Protein AF-A0A231P4L6-F1 (afdb_monomer_lite)

Structure (mmCIF, N/CA/C/O backbone):
data_AF-A0A231P4L6-F1
#
_entry.id   AF-A0A231P4L6-F1
#
loop_
_atom_site.group_PDB
_atom_site.id
_atom_site.type_symbol
_atom_site.label_atom_id
_atom_site.label_alt_id
_atom_site.label_comp_id
_atom_site.label_asym_id
_atom_site.label_entity_id
_atom_site.label_seq_id
_atom_site.pdbx_PDB_ins_code
_atom_site.Cartn_x
_atom_site.Cartn_y
_atom_site.Cartn_z
_atom_site.occupancy
_atom_site.B_iso_or_equiv
_atom_site.auth_seq_id
_atom_site.auth_comp_id
_atom_site.auth_asym_id
_atom_site.auth_atom_id
_atom_site.pdbx_PDB_model_num
ATOM 1 N N . MET A 1 1 ? 38.199 29.939 -27.533 1.00 44.72 1 MET A N 1
ATOM 2 C CA . MET A 1 1 ? 37.514 28.717 -28.013 1.00 44.72 1 MET A CA 1
ATOM 3 C C . MET A 1 1 ? 37.053 28.986 -29.433 1.00 44.72 1 MET A C 1
ATOM 5 O O . MET A 1 1 ? 36.423 30.015 -29.637 1.00 44.72 1 MET A O 1
ATOM 9 N N . ALA A 1 2 ? 37.424 28.152 -30.407 1.00 48.41 2 ALA A N 1
ATOM 10 C CA . ALA A 1 2 ? 37.003 28.354 -31.792 1.00 48.41 2 ALA A CA 1
ATOM 11 C C . ALA A 1 2 ? 35.470 28.302 -31.875 1.00 48.41 2 ALA A C 1
ATOM 13 O O . ALA A 1 2 ? 34.848 27.344 -31.418 1.00 48.41 2 ALA A O 1
ATOM 14 N N . GLN A 1 3 ? 34.859 29.358 -32.404 1.00 50.81 3 GLN A N 1
ATOM 15 C CA . GLN A 1 3 ? 33.420 29.419 -32.622 1.00 50.81 3 GLN A CA 1
ATOM 16 C C . GLN A 1 3 ? 33.110 28.514 -33.820 1.00 50.81 3 GLN A C 1
ATOM 18 O O . GLN A 1 3 ? 33.357 28.882 -34.965 1.00 50.81 3 GLN A O 1
ATOM 23 N N . HIS A 1 4 ? 32.648 27.290 -33.560 1.00 72.94 4 HIS A N 1
ATOM 24 C CA . HIS A 1 4 ? 32.240 26.375 -34.623 1.00 72.94 4 HIS A CA 1
ATOM 25 C C . HIS A 1 4 ? 31.030 26.972 -35.354 1.00 72.94 4 HIS A C 1
ATOM 27 O O . HIS A 1 4 ? 29.932 27.048 -34.801 1.00 72.94 4 HIS A O 1
ATOM 33 N N . THR A 1 5 ? 31.242 27.437 -36.584 1.00 81.31 5 THR A N 1
ATOM 34 C CA . THR A 1 5 ? 30.180 27.962 -37.449 1.00 81.31 5 THR A CA 1
ATOM 35 C C . THR A 1 5 ? 29.258 26.830 -37.914 1.00 81.31 5 THR A C 1
ATOM 37 O O . THR A 1 5 ? 29.618 25.649 -37.880 1.00 81.31 5 THR A O 1
ATOM 40 N N . LYS A 1 6 ? 28.037 27.167 -38.349 1.00 79.94 6 LYS A N 1
ATOM 41 C CA . LYS A 1 6 ? 27.069 26.169 -38.847 1.00 79.94 6 LYS A CA 1
ATOM 42 C C . LYS A 1 6 ? 27.618 25.422 -40.063 1.00 79.94 6 LYS A C 1
ATOM 44 O O . LYS A 1 6 ? 27.369 24.229 -40.222 1.00 79.94 6 LYS A O 1
ATOM 49 N N . GLU A 1 7 ? 28.373 26.130 -40.889 1.00 82.44 7 GLU A N 1
ATOM 50 C CA . GLU A 1 7 ? 29.047 25.643 -42.085 1.00 82.44 7 GLU A CA 1
ATOM 51 C C . GLU A 1 7 ? 30.110 24.604 -41.715 1.00 82.44 7 GLU A C 1
ATOM 53 O O . GLU A 1 7 ? 30.074 23.492 -42.236 1.00 82.44 7 GLU A O 1
ATOM 58 N N . TYR A 1 8 ? 30.950 24.900 -40.718 1.00 84.06 8 TYR A N 1
ATOM 59 C CA . TYR A 1 8 ? 31.953 23.965 -40.206 1.00 84.06 8 TYR A CA 1
ATOM 60 C C . TYR A 1 8 ? 31.324 22.668 -39.667 1.00 84.06 8 TYR A C 1
ATOM 62 O O . TYR A 1 8 ? 31.774 21.566 -39.976 1.00 84.06 8 TYR A O 1
ATOM 70 N N . ILE A 1 9 ? 30.235 22.775 -38.897 1.00 82.00 9 ILE A N 1
ATOM 71 C CA . ILE A 1 9 ? 29.527 21.603 -38.355 1.00 82.00 9 ILE A CA 1
ATOM 72 C C . ILE A 1 9 ? 28.916 20.759 -39.483 1.00 82.00 9 ILE A C 1
ATOM 74 O O . ILE A 1 9 ? 28.955 19.528 -39.434 1.00 82.00 9 ILE A O 1
ATOM 78 N N . ARG A 1 10 ? 28.354 21.408 -40.510 1.00 84.94 10 ARG A N 1
ATOM 79 C CA . ARG A 1 10 ? 27.797 20.723 -41.682 1.00 84.94 10 ARG A CA 1
ATOM 80 C C . ARG A 1 10 ? 28.881 19.945 -42.427 1.00 84.94 10 ARG A C 1
ATOM 82 O O . ARG A 1 10 ? 28.652 18.788 -42.770 1.00 84.94 10 ARG A O 1
ATOM 89 N N . GLU A 1 11 ? 30.040 20.554 -42.652 1.00 87.00 11 GLU A N 1
ATOM 90 C CA . GLU A 1 11 ? 31.174 19.908 -43.319 1.00 87.00 11 GLU A CA 1
ATOM 91 C C . GLU A 1 11 ? 31.705 18.708 -42.532 1.00 87.00 11 GLU A C 1
ATOM 93 O O . GLU A 1 11 ? 31.948 17.653 -43.118 1.00 87.00 11 GLU A O 1
ATOM 98 N N . GLU A 1 12 ? 31.802 18.816 -41.206 1.00 85.75 12 GLU A N 1
ATOM 99 C CA . GLU A 1 12 ? 32.206 17.696 -40.351 1.00 85.75 12 GLU A CA 1
ATOM 100 C C . GLU A 1 12 ? 31.201 16.536 -40.401 1.00 85.75 12 GLU A C 1
ATOM 102 O O . GLU A 1 12 ? 31.594 15.380 -40.550 1.00 85.75 12 GLU A O 1
ATOM 107 N N . ILE A 1 13 ? 29.892 16.811 -40.381 1.00 86.25 13 ILE A N 1
ATOM 108 C CA . ILE A 1 13 ? 28.869 15.763 -40.538 1.00 86.25 13 ILE A CA 1
ATOM 109 C C . ILE A 1 13 ? 28.986 15.080 -41.910 1.00 86.25 13 ILE A C 1
ATOM 111 O O . ILE A 1 13 ? 28.941 13.850 -41.991 1.00 86.25 13 ILE A O 1
ATOM 115 N N . ILE A 1 14 ? 29.177 15.852 -42.987 1.00 89.25 14 ILE A N 1
ATOM 116 C CA . ILE A 1 14 ? 29.381 15.312 -44.341 1.00 89.25 14 ILE A CA 1
ATOM 117 C C . ILE A 1 14 ? 30.638 14.434 -44.383 1.00 89.25 14 ILE A C 1
ATOM 119 O O . ILE A 1 14 ? 30.605 13.333 -44.939 1.00 89.25 14 ILE A O 1
ATOM 123 N N . ARG A 1 15 ? 31.732 14.880 -43.756 1.00 88.69 15 ARG A N 1
ATOM 124 C CA . ARG A 1 15 ? 32.983 14.122 -43.650 1.00 88.69 15 ARG A CA 1
ATOM 125 C C . ARG A 1 15 ? 32.765 12.790 -42.935 1.00 88.69 15 ARG A C 1
ATOM 127 O O . ARG A 1 15 ? 33.201 11.764 -43.450 1.00 88.69 15 ARG A O 1
ATOM 134 N N . LEU A 1 16 ? 32.056 12.778 -41.805 1.00 87.81 16 LEU A N 1
ATOM 135 C CA . LEU A 1 16 ? 31.733 11.545 -41.078 1.00 87.81 16 LEU A CA 1
ATOM 136 C C . LEU A 1 16 ? 30.896 10.579 -41.936 1.00 87.81 16 LEU A C 1
ATOM 138 O O . LEU A 1 16 ? 31.167 9.379 -41.952 1.00 87.81 16 LEU A O 1
ATOM 142 N N . LEU A 1 17 ? 29.923 11.096 -42.693 1.00 88.25 17 LEU A N 1
ATOM 143 C CA . LEU A 1 17 ? 29.041 10.306 -43.562 1.00 88.25 17 LEU A CA 1
ATOM 144 C C . LEU A 1 17 ? 29.719 9.759 -44.826 1.00 88.25 17 LEU A C 1
ATOM 146 O O . LEU A 1 17 ? 29.282 8.732 -45.359 1.00 88.25 17 LEU A O 1
ATOM 150 N N . LYS A 1 18 ? 30.785 10.411 -45.308 1.00 90.12 18 LYS A N 1
ATOM 151 C CA . LYS A 1 18 ? 31.576 9.939 -46.455 1.00 90.12 18 LYS A CA 1
ATOM 152 C C . LYS A 1 18 ? 32.167 8.551 -46.193 1.00 90.12 18 LYS A C 1
ATOM 154 O O . LYS A 1 18 ? 32.191 7.725 -47.100 1.00 90.12 18 LYS A O 1
ATOM 159 N N . TYR A 1 19 ? 32.567 8.286 -44.949 1.00 86.94 19 TYR A N 1
ATOM 160 C CA . TYR A 1 19 ? 33.154 7.015 -44.510 1.00 86.94 19 TYR A CA 1
ATOM 161 C C . TYR A 1 19 ? 32.125 6.005 -43.968 1.00 86.94 19 TYR A C 1
ATOM 163 O O . TYR A 1 19 ? 32.505 4.949 -43.464 1.00 86.94 19 TYR A O 1
ATOM 171 N N . ALA A 1 20 ? 30.826 6.317 -44.033 1.00 88.00 20 ALA A N 1
ATOM 172 C CA . ALA A 1 20 ? 29.763 5.408 -43.617 1.00 88.00 20 ALA A CA 1
ATOM 173 C C . ALA A 1 20 ? 29.348 4.465 -44.766 1.00 88.00 20 ALA A C 1
ATOM 175 O O . ALA A 1 20 ? 29.234 4.929 -45.909 1.00 88.00 20 ALA A O 1
ATOM 176 N N . PRO A 1 21 ? 29.052 3.180 -44.477 1.00 91.12 21 PRO A N 1
ATOM 177 C CA . PRO A 1 21 ? 28.392 2.284 -45.426 1.00 91.12 21 PRO A CA 1
ATOM 178 C C . PRO A 1 21 ? 27.068 2.877 -45.949 1.00 91.12 21 PRO A C 1
ATOM 180 O O . PRO A 1 21 ? 26.420 3.625 -45.209 1.00 91.12 21 PRO A O 1
ATOM 183 N N . PRO A 1 22 ? 26.625 2.538 -47.177 1.00 89.19 22 PRO A N 1
ATOM 184 C CA . PRO A 1 22 ? 25.407 3.099 -47.773 1.00 89.19 22 PRO A CA 1
ATOM 185 C C . PRO A 1 22 ? 24.164 2.973 -46.881 1.00 89.19 22 PRO A C 1
ATOM 187 O O . PRO A 1 22 ? 23.473 3.962 -46.654 1.00 89.19 22 PRO A O 1
ATOM 190 N N . GLU A 1 23 ? 23.937 1.798 -46.293 1.00 83.50 23 GLU A N 1
ATOM 191 C CA . GLU A 1 23 ? 22.811 1.531 -45.382 1.00 83.50 23 GLU A CA 1
ATOM 192 C C . GLU A 1 23 ? 22.859 2.409 -44.123 1.00 83.50 23 GLU A C 1
ATOM 194 O O . GLU A 1 23 ? 21.855 2.978 -43.695 1.00 83.50 23 GLU A O 1
ATOM 199 N N . MET A 1 24 ? 24.055 2.605 -43.563 1.00 85.06 24 MET A N 1
ATOM 200 C CA . MET A 1 24 ? 24.256 3.422 -42.364 1.00 85.06 24 MET A CA 1
ATOM 201 C C . MET A 1 24 ? 24.115 4.914 -42.664 1.00 85.06 24 MET A C 1
ATOM 203 O O . MET A 1 24 ? 23.635 5.672 -41.823 1.00 85.06 24 MET A O 1
ATOM 207 N N . ARG A 1 25 ? 24.476 5.349 -43.877 1.00 89.06 25 ARG A N 1
ATOM 208 C CA . ARG A 1 25 ? 24.224 6.717 -44.345 1.00 89.06 25 ARG A CA 1
ATOM 209 C C . ARG A 1 25 ? 22.723 6.995 -44.418 1.00 89.06 25 ARG A C 1
ATOM 211 O O . ARG A 1 25 ? 22.292 8.049 -43.958 1.00 89.06 25 ARG A O 1
ATOM 218 N N . VAL A 1 26 ? 21.938 6.047 -44.933 1.00 86.69 26 VAL A N 1
ATOM 219 C CA . VAL A 1 26 ? 20.468 6.140 -44.960 1.00 86.69 26 VAL A CA 1
ATOM 220 C C . VAL A 1 26 ? 19.904 6.207 -43.539 1.00 86.69 26 VAL A C 1
ATOM 222 O O . VAL A 1 26 ? 19.117 7.106 -43.250 1.00 86.69 26 VAL A O 1
ATOM 225 N N . ALA A 1 27 ? 20.360 5.339 -42.630 1.00 81.62 27 ALA A N 1
ATOM 226 C CA . ALA A 1 27 ? 19.912 5.334 -41.235 1.00 81.62 27 ALA A CA 1
ATOM 227 C C . ALA A 1 27 ? 20.206 6.660 -40.505 1.00 81.62 27 ALA A C 1
ATOM 229 O O . ALA A 1 27 ? 19.331 7.215 -39.842 1.00 81.62 27 ALA A O 1
ATOM 230 N N . VAL A 1 28 ? 21.413 7.215 -40.668 1.00 87.12 28 VAL A N 1
ATOM 231 C CA . VAL A 1 28 ? 21.782 8.515 -40.080 1.00 87.12 28 VAL A CA 1
ATOM 232 C C . VAL A 1 28 ? 20.909 9.644 -40.634 1.00 87.12 28 VAL A C 1
ATOM 234 O O . VAL A 1 28 ? 20.406 10.461 -39.864 1.00 87.12 28 VAL A O 1
ATOM 237 N N . LEU A 1 29 ? 20.699 9.691 -41.954 1.00 88.19 29 LEU A N 1
ATOM 238 C CA . LEU A 1 29 ? 19.870 10.720 -42.587 1.00 88.19 29 LEU A CA 1
ATOM 239 C C . LEU A 1 29 ? 18.401 10.625 -42.154 1.00 88.19 29 LEU A C 1
ATOM 241 O O . LEU A 1 29 ? 17.774 11.658 -41.917 1.00 88.19 29 LEU A O 1
ATOM 245 N N . ALA A 1 30 ? 17.872 9.410 -41.990 1.00 85.88 30 ALA A N 1
ATOM 246 C CA . ALA A 1 30 ? 16.502 9.172 -41.541 1.00 85.88 30 ALA A CA 1
ATOM 247 C C . ALA A 1 30 ? 16.242 9.658 -40.102 1.00 85.88 30 ALA A C 1
ATOM 249 O O . ALA A 1 30 ? 15.118 10.044 -39.780 1.00 85.88 30 ALA A O 1
ATOM 250 N N . LEU A 1 31 ? 17.268 9.698 -39.243 1.00 86.44 31 LEU A N 1
ATOM 251 C CA . LEU A 1 31 ? 17.141 10.171 -37.859 1.00 86.44 31 LEU A CA 1
ATOM 252 C C . LEU A 1 31 ? 17.163 11.702 -37.733 1.00 86.44 31 LEU A C 1
ATOM 254 O O . LEU A 1 31 ? 16.580 12.240 -36.791 1.00 86.44 31 LEU A O 1
ATOM 258 N N . LEU A 1 32 ? 17.762 12.426 -38.688 1.00 87.44 32 LEU A N 1
ATOM 259 C CA . LEU A 1 32 ? 17.905 13.890 -38.624 1.00 87.44 32 LEU A CA 1
ATOM 260 C C . LEU A 1 32 ? 16.572 14.648 -38.434 1.00 87.44 32 LEU A C 1
ATOM 262 O O . LEU A 1 32 ? 16.542 15.559 -37.600 1.00 87.44 32 LEU A O 1
ATOM 266 N N . PRO A 1 33 ? 15.460 14.318 -39.128 1.00 85.19 33 PRO A N 1
ATOM 267 C CA . PRO A 1 33 ? 14.176 14.984 -38.906 1.00 85.19 33 PRO A CA 1
ATOM 268 C C . PRO A 1 33 ? 13.602 14.739 -37.506 1.00 85.19 33 PRO A C 1
ATOM 270 O O . PRO A 1 33 ? 13.037 15.657 -36.910 1.00 85.19 33 PRO A O 1
ATOM 273 N N . ALA A 1 34 ? 13.741 13.523 -36.966 1.00 75.62 34 ALA A N 1
ATOM 274 C CA . ALA A 1 34 ? 13.296 13.194 -35.613 1.00 75.62 34 ALA A CA 1
ATOM 275 C C . ALA A 1 34 ? 14.125 13.959 -34.574 1.00 75.62 34 ALA A C 1
ATOM 277 O O . ALA A 1 34 ? 13.566 14.710 -33.781 1.00 75.62 34 ALA A O 1
ATOM 278 N N . THR A 1 35 ? 15.456 13.901 -34.676 1.00 82.56 35 THR A N 1
ATOM 279 C CA . THR A 1 35 ? 16.372 14.653 -33.810 1.00 82.56 35 THR A CA 1
ATOM 280 C C . THR A 1 35 ? 16.109 16.164 -33.854 1.00 82.56 35 THR A C 1
ATOM 282 O O . THR A 1 35 ? 16.030 16.808 -32.808 1.00 82.56 35 THR A O 1
ATOM 285 N N . LYS A 1 36 ? 15.921 16.748 -35.047 1.00 82.88 36 LYS A N 1
ATOM 286 C CA . LYS A 1 36 ? 15.608 18.179 -35.209 1.00 82.88 36 LYS A CA 1
ATOM 287 C C . LYS A 1 36 ? 14.304 18.554 -34.506 1.00 82.88 36 LYS A C 1
ATOM 289 O O . LYS A 1 36 ? 14.254 19.588 -33.843 1.00 82.88 36 LYS A O 1
ATOM 294 N N . ARG A 1 37 ? 13.257 17.732 -34.637 1.00 73.12 37 ARG A N 1
ATOM 295 C CA . ARG A 1 37 ? 11.981 17.964 -33.948 1.00 73.12 37 ARG A CA 1
ATOM 296 C C . ARG A 1 37 ? 12.152 17.907 -32.429 1.00 73.12 37 ARG A C 1
ATOM 298 O O . ARG A 1 37 ? 11.686 18.832 -31.770 1.00 73.12 37 ARG A O 1
ATOM 305 N N . THR A 1 38 ? 12.878 16.923 -31.889 1.00 70.06 38 THR A N 1
ATOM 306 C CA . THR A 1 38 ? 13.172 16.836 -30.445 1.00 70.06 38 THR A CA 1
ATOM 307 C C . THR A 1 38 ? 13.881 18.093 -29.931 1.00 70.06 38 THR A C 1
ATOM 309 O O . THR A 1 38 ? 13.492 18.665 -28.914 1.00 70.06 38 THR A O 1
ATOM 312 N N . LEU A 1 39 ? 14.911 18.559 -30.644 1.00 76.75 39 LEU A N 1
ATOM 313 C CA . LEU A 1 39 ? 15.676 19.748 -30.254 1.00 76.75 39 LEU A CA 1
ATOM 314 C C . LEU A 1 39 ? 14.826 21.026 -30.335 1.00 76.75 39 LEU A C 1
ATOM 316 O O . LEU A 1 39 ? 14.877 21.859 -29.431 1.00 76.75 39 LEU A O 1
ATOM 320 N N . ASN A 1 40 ? 13.993 21.162 -31.372 1.00 77.50 40 ASN A N 1
ATOM 321 C CA . ASN A 1 40 ? 13.073 22.293 -31.525 1.00 77.50 40 ASN A CA 1
ATOM 322 C C . ASN A 1 40 ? 11.989 22.335 -30.436 1.00 77.50 40 ASN A C 1
ATOM 324 O O . ASN A 1 40 ? 11.528 23.414 -30.081 1.00 77.50 40 ASN A O 1
ATOM 328 N N . GLN A 1 41 ? 11.612 21.181 -29.878 1.00 63.28 41 GLN A N 1
ATOM 329 C CA . GLN A 1 41 ? 10.711 21.072 -28.723 1.00 63.28 41 GLN A CA 1
ATOM 330 C C . GLN A 1 41 ? 11.389 21.459 -27.393 1.00 63.28 41 GLN A C 1
ATOM 332 O O . GLN A 1 41 ? 10.776 21.363 -26.331 1.00 63.28 41 GLN A O 1
ATOM 337 N N . GLY A 1 42 ? 12.646 21.916 -27.431 1.00 63.47 42 GLY A N 1
ATOM 338 C CA . GLY A 1 42 ? 13.366 22.446 -26.276 1.00 63.47 42 GLY A CA 1
ATOM 339 C C . GLY A 1 42 ? 14.188 21.412 -25.509 1.00 63.47 42 GLY A C 1
ATOM 340 O O . GLY A 1 42 ? 14.742 21.742 -24.458 1.00 63.47 42 GLY A O 1
ATOM 341 N N . TYR A 1 43 ? 14.308 20.176 -26.009 1.00 60.75 43 TYR A N 1
ATOM 342 C CA . TYR A 1 43 ? 15.214 19.191 -25.422 1.00 60.75 43 TYR A CA 1
ATOM 343 C C . TYR A 1 43 ? 16.672 19.640 -25.578 1.00 60.75 43 TYR A C 1
ATOM 345 O O . TYR A 1 43 ? 17.123 19.983 -26.672 1.00 60.75 43 TYR A O 1
ATOM 353 N N . ARG A 1 44 ? 17.422 19.613 -24.474 1.00 67.31 44 ARG A N 1
ATOM 354 C CA . ARG A 1 44 ? 18.860 19.893 -24.446 1.00 67.31 44 ARG A CA 1
ATOM 355 C C . ARG A 1 44 ? 19.584 18.636 -23.957 1.00 67.31 44 ARG A C 1
ATOM 357 O O . ARG A 1 44 ? 19.526 18.371 -22.758 1.00 67.31 44 ARG A O 1
ATOM 364 N N . PRO A 1 45 ? 20.219 17.847 -24.844 1.00 65.12 45 PRO A N 1
ATOM 365 C CA . PRO A 1 45 ? 20.933 16.645 -24.429 1.00 65.12 45 PRO A CA 1
ATOM 366 C C . PRO A 1 45 ? 22.100 17.005 -23.509 1.00 65.12 45 PRO A C 1
ATOM 368 O O . PRO A 1 45 ? 22.888 17.904 -23.815 1.00 65.12 45 PRO A O 1
ATOM 371 N N . THR A 1 46 ? 22.244 16.272 -22.406 1.00 57.16 46 THR A N 1
ATOM 372 C CA . THR A 1 46 ? 23.414 16.370 -21.527 1.00 57.16 46 THR A CA 1
ATOM 373 C C . THR A 1 46 ? 24.591 15.671 -22.201 1.00 57.16 46 THR A C 1
ATOM 375 O O . THR A 1 46 ? 24.858 14.490 -21.993 1.00 57.16 46 THR A O 1
ATOM 378 N N . MET A 1 47 ? 25.283 16.397 -23.071 1.00 59.34 47 MET A N 1
ATOM 379 C CA . MET A 1 47 ? 26.449 15.885 -23.779 1.00 59.34 47 MET A CA 1
ATOM 380 C C . MET A 1 47 ? 27.641 15.873 -22.817 1.00 59.34 47 MET A C 1
ATOM 382 O O . MET A 1 47 ? 28.168 16.929 -22.467 1.00 59.34 47 MET A O 1
ATOM 386 N N . ARG A 1 48 ? 28.110 14.688 -22.399 1.00 53.34 48 ARG A N 1
ATOM 387 C CA . ARG A 1 48 ? 29.501 14.572 -21.923 1.00 53.34 48 ARG A CA 1
ATOM 388 C C . ARG A 1 48 ? 30.382 14.976 -23.105 1.00 53.34 48 ARG A C 1
ATOM 390 O O . ARG A 1 48 ? 30.082 14.556 -24.217 1.00 53.34 48 ARG A O 1
ATOM 397 N N . GLY A 1 49 ? 31.411 15.799 -22.894 1.00 54.38 49 GLY A N 1
ATOM 398 C CA . GLY A 1 49 ? 32.256 16.402 -23.944 1.00 54.38 49 GLY A CA 1
ATOM 399 C C . GLY A 1 49 ? 33.111 15.420 -24.761 1.00 54.38 49 GLY A C 1
ATOM 400 O O . GLY A 1 49 ? 34.283 15.679 -25.011 1.00 54.38 49 GLY A O 1
ATOM 401 N N . VAL A 1 50 ? 32.558 14.272 -25.145 1.00 57.06 50 VAL A N 1
ATOM 402 C CA . VAL A 1 50 ? 33.197 13.241 -25.948 1.00 57.06 50 VAL A CA 1
ATOM 403 C C . VAL A 1 50 ? 33.144 13.685 -27.414 1.00 57.06 50 VAL A C 1
ATOM 405 O O . VAL A 1 50 ? 32.054 13.898 -27.948 1.00 57.06 50 VAL A O 1
ATOM 408 N N . PRO A 1 51 ? 34.295 13.845 -28.086 1.00 68.62 51 PRO A N 1
ATOM 409 C CA . PRO A 1 51 ? 34.328 14.290 -29.473 1.00 68.62 51 PRO A CA 1
ATOM 410 C C . PRO A 1 51 ? 33.689 13.252 -30.408 1.00 68.62 51 PRO A C 1
ATOM 412 O O . PRO A 1 51 ? 33.930 12.050 -30.282 1.00 68.62 51 PRO A O 1
ATOM 415 N N . LEU A 1 52 ? 32.904 13.719 -31.383 1.00 77.00 52 LEU A N 1
ATOM 416 C CA . LEU A 1 52 ? 32.345 12.885 -32.449 1.00 77.00 52 LEU A CA 1
ATOM 417 C C . LEU A 1 52 ? 33.464 12.465 -33.411 1.00 77.00 52 LEU A C 1
ATOM 419 O O . LEU A 1 52 ? 33.911 13.259 -34.230 1.00 77.00 52 LEU A O 1
ATOM 423 N N . ARG A 1 53 ? 33.934 11.217 -33.302 1.00 82.44 53 ARG A N 1
ATOM 424 C CA . ARG A 1 53 ? 35.081 10.711 -34.087 1.00 82.44 53 ARG A CA 1
ATOM 425 C C . ARG A 1 53 ? 34.700 9.863 -35.301 1.00 82.44 53 ARG A C 1
ATOM 427 O O . ARG A 1 53 ? 35.553 9.575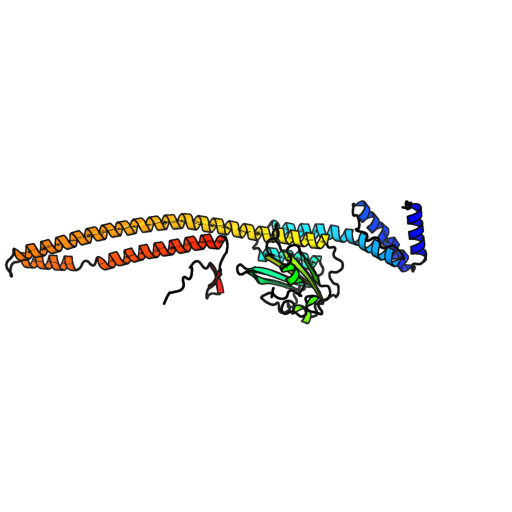 -36.131 1.00 82.44 53 ARG A O 1
ATOM 434 N N . SER A 1 54 ? 33.455 9.396 -35.388 1.00 85.75 54 SER A N 1
ATOM 435 C CA . SER A 1 54 ? 33.021 8.482 -36.452 1.00 85.75 54 SER A CA 1
ATOM 436 C C . SER A 1 54 ? 31.521 8.576 -36.731 1.00 85.75 54 SER A C 1
ATOM 438 O O . SER A 1 54 ? 30.755 9.084 -35.908 1.00 85.75 54 SER A O 1
ATOM 440 N N . TRP A 1 55 ? 31.088 8.017 -37.867 1.00 86.06 55 TRP A N 1
ATOM 441 C CA . TRP A 1 55 ? 29.667 7.892 -38.202 1.00 86.06 55 TRP A CA 1
ATOM 442 C C . TRP A 1 55 ? 28.876 7.091 -37.157 1.00 86.06 55 TRP A C 1
ATOM 444 O O . TRP A 1 55 ? 27.702 7.376 -36.950 1.00 86.06 55 TRP A O 1
ATOM 454 N N . ARG A 1 56 ? 29.507 6.140 -36.448 1.00 83.56 56 ARG A N 1
ATOM 455 C CA . ARG A 1 56 ? 28.867 5.372 -35.363 1.00 83.56 56 ARG A CA 1
ATOM 456 C C . ARG A 1 56 ? 28.522 6.263 -34.173 1.00 83.56 56 ARG A C 1
ATOM 458 O O . ARG A 1 56 ? 27.427 6.162 -33.632 1.00 83.56 56 ARG A O 1
ATOM 465 N N . CYS A 1 57 ? 29.431 7.170 -33.805 1.00 82.50 57 CYS A N 1
ATOM 466 C CA . CYS A 1 57 ? 29.190 8.155 -32.747 1.00 82.50 57 CYS A CA 1
ATOM 467 C C . CYS A 1 57 ? 28.026 9.081 -33.118 1.00 82.50 57 CYS A C 1
ATOM 469 O O . CYS A 1 57 ? 27.174 9.369 -32.282 1.00 82.50 57 CYS A O 1
ATOM 471 N N . LEU A 1 58 ? 27.978 9.511 -34.383 1.00 85.69 58 LEU A N 1
ATOM 472 C CA . LEU A 1 58 ? 26.893 10.338 -34.902 1.00 85.69 58 LEU A CA 1
ATOM 473 C C . LEU A 1 58 ? 25.554 9.587 -34.893 1.00 85.69 58 LEU A C 1
ATOM 475 O O . LEU A 1 58 ? 24.564 10.127 -34.413 1.00 85.69 58 LEU A O 1
ATOM 479 N N . LEU A 1 59 ? 25.526 8.338 -35.365 1.00 84.56 59 LEU A N 1
ATOM 480 C CA . LEU A 1 59 ? 24.325 7.502 -35.370 1.00 84.56 59 LEU A CA 1
ATOM 481 C C . LEU A 1 59 ? 23.780 7.289 -33.953 1.00 84.56 59 LEU A C 1
ATOM 483 O O . LEU A 1 59 ? 22.596 7.508 -33.713 1.00 84.56 59 LEU A O 1
ATOM 487 N N . HIS A 1 60 ? 24.648 6.921 -33.008 1.00 79.81 60 HIS A N 1
ATOM 488 C CA . HIS A 1 60 ? 24.269 6.704 -31.612 1.00 79.81 60 HIS A CA 1
ATOM 489 C C . HIS A 1 60 ? 23.717 7.981 -30.967 1.00 79.81 60 HIS A C 1
ATOM 491 O O . HIS A 1 60 ? 22.697 7.947 -30.279 1.00 79.81 60 HIS A O 1
ATOM 497 N N . LEU A 1 61 ? 24.361 9.124 -31.219 1.00 83.69 61 LEU A N 1
ATOM 498 C CA . LEU A 1 61 ? 23.893 10.414 -30.727 1.00 83.69 61 LEU A CA 1
ATOM 499 C C . LEU A 1 61 ? 22.509 10.761 -31.291 1.00 83.69 61 LEU A C 1
ATOM 501 O O . LEU A 1 61 ? 21.600 11.084 -30.531 1.00 83.69 61 LEU A O 1
ATOM 505 N N . LEU A 1 62 ? 22.331 10.685 -32.612 1.00 85.56 62 LEU A N 1
ATOM 506 C CA . LEU A 1 62 ? 21.056 11.015 -33.252 1.00 85.56 62 LEU A CA 1
ATOM 507 C C . LEU A 1 62 ? 19.940 10.068 -32.809 1.00 85.56 62 LEU A C 1
ATOM 509 O O . LEU A 1 62 ? 18.839 10.536 -32.533 1.00 85.56 62 LEU A O 1
ATOM 513 N N . SER A 1 63 ? 20.235 8.772 -32.680 1.00 78.25 63 SER A N 1
ATOM 514 C CA . SER A 1 63 ? 19.294 7.766 -32.182 1.00 78.25 63 SER A CA 1
ATOM 515 C C . SER A 1 63 ? 18.851 8.071 -30.751 1.00 78.25 63 SER A C 1
ATOM 517 O O . SER A 1 63 ? 17.657 8.068 -30.476 1.00 78.25 63 SER A O 1
ATOM 519 N N . SER A 1 64 ? 19.793 8.409 -29.866 1.00 73.25 64 SER A N 1
ATOM 520 C CA . SER A 1 64 ? 19.508 8.781 -28.474 1.00 73.25 64 SER A CA 1
ATOM 521 C C . SER A 1 64 ? 18.662 10.055 -28.363 1.00 73.25 64 SER A C 1
ATOM 523 O O . SER A 1 64 ? 17.784 10.144 -27.510 1.00 73.25 64 SER A O 1
ATOM 525 N N . VAL A 1 65 ? 18.874 11.043 -29.237 1.00 74.25 65 VAL A N 1
ATOM 526 C CA . VAL A 1 65 ? 18.049 12.264 -29.240 1.00 74.25 65 VAL A CA 1
ATOM 527 C C . VAL A 1 65 ? 16.692 12.034 -29.922 1.00 74.25 65 VAL A C 1
ATOM 529 O O . VAL A 1 65 ? 15.698 12.660 -29.557 1.00 74.25 65 VAL A O 1
ATOM 532 N N . ALA A 1 66 ? 16.615 11.148 -30.914 1.00 72.06 66 ALA A N 1
ATOM 533 C CA . ALA A 1 66 ? 15.368 10.819 -31.600 1.00 72.06 66 ALA A CA 1
ATOM 534 C C . ALA A 1 66 ? 14.418 9.992 -30.712 1.00 72.06 66 ALA A C 1
ATOM 536 O O . ALA A 1 66 ? 13.219 10.274 -30.699 1.00 72.06 66 ALA A O 1
ATOM 537 N N . SER A 1 67 ? 14.935 9.045 -29.919 1.00 64.69 67 SER A N 1
ATOM 538 C CA . SER A 1 67 ? 14.135 8.231 -28.985 1.00 64.69 67 SER A CA 1
ATOM 539 C C . SER A 1 67 ? 13.475 9.052 -27.868 1.00 64.69 67 SER A C 1
ATOM 541 O O . SER A 1 67 ? 12.469 8.650 -27.297 1.00 64.69 67 SER A O 1
ATOM 543 N N . MET A 1 68 ? 13.951 10.269 -27.596 1.00 60.12 68 MET A N 1
ATOM 544 C CA . MET A 1 68 ? 13.299 11.168 -26.635 1.00 60.12 68 MET A CA 1
ATOM 545 C C . MET A 1 68 ? 11.885 11.603 -27.049 1.00 60.12 68 MET A C 1
ATOM 547 O O . MET A 1 68 ? 11.088 11.964 -26.178 1.00 60.12 68 MET A O 1
ATOM 551 N N . GLN A 1 69 ? 11.540 11.578 -28.346 1.00 55.09 69 GLN A N 1
ATOM 552 C CA . GLN A 1 69 ? 10.162 11.858 -28.775 1.00 55.09 69 GLN A CA 1
ATOM 553 C C . GLN A 1 69 ? 9.215 10.737 -28.346 1.00 55.09 69 GLN A C 1
ATOM 555 O O . GLN A 1 69 ? 8.173 11.028 -27.758 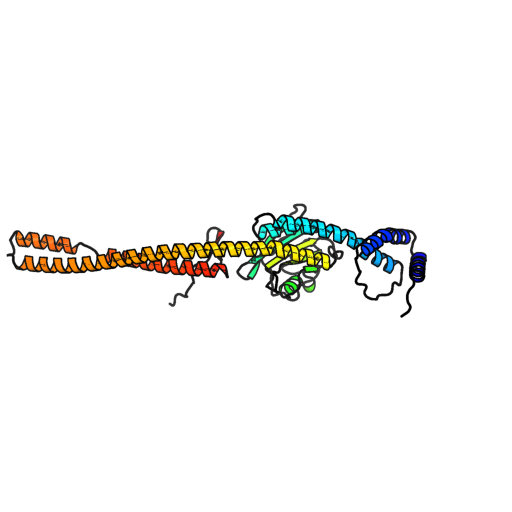1.00 55.09 69 GLN A O 1
ATOM 560 N N . SER A 1 70 ? 9.608 9.475 -28.566 1.00 58.06 70 SER A N 1
ATOM 561 C CA . SER A 1 70 ? 8.833 8.322 -28.100 1.00 58.06 70 SER A CA 1
ATOM 562 C C . SER A 1 70 ? 8.734 8.308 -26.581 1.00 58.06 70 SER A C 1
ATOM 564 O O . SER A 1 70 ? 7.651 8.081 -26.056 1.00 58.06 70 SER A O 1
ATOM 566 N N . ASP A 1 71 ? 9.808 8.659 -25.873 1.00 56.75 71 ASP A N 1
ATOM 567 C CA . ASP A 1 71 ? 9.812 8.665 -24.409 1.00 56.75 71 ASP A CA 1
ATOM 568 C C . ASP A 1 71 ? 8.937 9.782 -23.832 1.00 56.75 71 ASP A C 1
ATOM 570 O O . ASP A 1 71 ? 8.321 9.602 -22.786 1.00 56.75 71 ASP A O 1
ATOM 574 N N . THR A 1 72 ? 8.833 10.935 -24.503 1.00 56.47 72 THR A N 1
ATOM 575 C CA . THR A 1 72 ? 7.972 12.042 -24.053 1.00 56.47 72 THR A CA 1
ATOM 576 C C . THR A 1 72 ? 6.493 11.737 -24.280 1.00 56.47 72 THR A C 1
ATOM 578 O O . THR A 1 72 ? 5.676 11.987 -23.396 1.00 56.47 72 THR A O 1
ATOM 581 N N . GLU A 1 73 ? 6.136 11.174 -25.434 1.00 60.72 73 GLU A N 1
ATOM 582 C CA . GLU A 1 73 ? 4.766 10.741 -25.726 1.00 60.72 73 GLU A CA 1
ATOM 583 C C . GLU A 1 73 ? 4.346 9.580 -24.815 1.00 60.72 73 GLU A C 1
ATOM 585 O O . GLU A 1 73 ? 3.289 9.620 -24.182 1.00 60.72 73 GLU A O 1
ATOM 590 N N . MET A 1 74 ? 5.227 8.592 -24.657 1.00 67.62 74 MET A N 1
ATOM 591 C CA . MET A 1 74 ? 5.058 7.488 -23.721 1.00 67.62 74 MET A CA 1
ATOM 592 C C . MET A 1 74 ? 4.919 7.991 -22.286 1.00 67.62 74 MET A C 1
ATOM 594 O O . MET A 1 74 ? 4.037 7.533 -21.567 1.00 67.62 74 MET A O 1
ATOM 598 N N . LEU A 1 75 ? 5.739 8.957 -21.866 1.00 69.25 75 LEU A N 1
ATOM 599 C CA . LEU A 1 75 ? 5.624 9.585 -20.555 1.00 69.25 75 LEU A CA 1
ATOM 600 C C . LEU A 1 75 ? 4.268 10.239 -20.362 1.00 69.25 75 LEU A C 1
ATOM 602 O O . LEU A 1 75 ? 3.690 10.070 -19.294 1.00 69.25 75 LEU A O 1
ATOM 606 N N . LEU A 1 76 ? 3.773 10.994 -21.341 1.00 62.50 76 LEU A N 1
ATOM 607 C CA . LEU A 1 76 ? 2.469 11.647 -21.242 1.00 62.50 76 LEU A CA 1
ATOM 608 C C . LEU A 1 76 ? 1.346 10.614 -21.132 1.00 62.50 76 LEU A C 1
ATOM 610 O O . LEU A 1 76 ? 0.511 10.744 -20.240 1.00 62.50 76 LEU A O 1
ATOM 614 N N . ARG A 1 77 ? 1.379 9.558 -21.953 1.00 69.44 77 ARG A N 1
ATOM 615 C CA . ARG A 1 77 ? 0.406 8.459 -21.904 1.00 69.44 77 ARG A CA 1
ATOM 616 C C . ARG A 1 77 ? 0.436 7.731 -20.561 1.00 69.44 77 ARG A C 1
ATOM 618 O O . ARG A 1 77 ? -0.569 7.700 -19.865 1.00 69.44 77 ARG A O 1
ATOM 625 N N . VAL A 1 78 ? 1.607 7.249 -20.143 1.00 77.50 78 VAL A N 1
ATOM 626 C CA . VAL A 1 78 ? 1.787 6.562 -18.852 1.00 77.50 78 VAL A CA 1
ATOM 627 C C . VAL A 1 78 ? 1.401 7.472 -17.689 1.00 77.50 78 VAL A C 1
ATOM 629 O O . VAL A 1 78 ? 0.763 7.022 -16.744 1.00 77.50 78 VAL A O 1
ATOM 632 N N . SER A 1 79 ? 1.748 8.761 -17.745 1.00 68.06 79 SER A N 1
ATOM 633 C CA . SER A 1 79 ? 1.349 9.712 -16.703 1.00 68.06 79 SER A CA 1
ATOM 634 C C . SER A 1 79 ? -0.166 9.885 -16.655 1.00 68.06 79 SER A C 1
ATOM 636 O O . SER A 1 79 ? -0.721 9.902 -15.563 1.00 68.06 79 SER A O 1
ATOM 638 N N . SER A 1 80 ? -0.823 9.991 -17.812 1.00 67.69 80 SER A N 1
ATOM 639 C CA . SER A 1 80 ? -2.281 10.080 -17.919 1.00 67.69 80 SER A CA 1
ATOM 640 C C . SER A 1 80 ? -2.956 8.840 -17.335 1.00 67.69 80 SER A C 1
ATOM 642 O O . SER A 1 80 ? -3.829 8.970 -16.481 1.00 67.69 80 SER A O 1
ATOM 644 N N . ASP A 1 81 ? -2.503 7.644 -17.712 1.00 73.75 81 ASP A N 1
ATOM 645 C CA . ASP A 1 81 ? -3.076 6.382 -17.235 1.00 73.75 81 ASP A CA 1
ATOM 646 C C . ASP A 1 81 ? -2.875 6.214 -15.716 1.00 73.75 81 ASP A C 1
ATOM 648 O O . ASP A 1 81 ? -3.801 5.852 -14.987 1.00 73.75 81 ASP A O 1
ATOM 652 N N . LEU A 1 82 ? -1.682 6.547 -15.202 1.00 76.38 82 LEU A N 1
ATOM 653 C CA . LEU A 1 82 ? -1.385 6.503 -13.764 1.00 76.38 82 LEU A CA 1
ATOM 654 C C . LEU A 1 82 ? -2.191 7.532 -12.961 1.00 76.38 82 LEU A C 1
ATOM 656 O O . LEU A 1 82 ? -2.542 7.275 -11.806 1.00 76.38 82 LEU A O 1
ATOM 660 N N . LEU A 1 83 ? -2.462 8.703 -13.541 1.00 69.31 83 LEU A N 1
ATOM 661 C CA . LEU A 1 83 ? -3.313 9.721 -12.926 1.00 69.31 83 LEU A CA 1
ATOM 662 C C . LEU A 1 83 ? -4.787 9.307 -12.950 1.00 69.31 83 LEU A C 1
ATOM 664 O O . LEU A 1 83 ? -5.469 9.527 -11.957 1.00 69.31 83 LEU A O 1
ATOM 668 N N . ALA A 1 84 ? -5.260 8.631 -13.998 1.00 68.56 84 ALA A N 1
ATOM 669 C CA . ALA A 1 84 ? -6.639 8.147 -14.076 1.00 68.56 84 ALA A CA 1
ATOM 670 C C . ALA A 1 84 ? -6.979 7.129 -12.968 1.00 68.56 84 ALA A C 1
ATOM 672 O O . ALA A 1 84 ? -8.105 7.101 -12.467 1.00 68.56 84 ALA A O 1
ATOM 673 N N . ILE A 1 85 ? -6.004 6.330 -12.510 1.00 69.31 85 ILE A N 1
ATOM 674 C CA . ILE A 1 85 ? -6.171 5.475 -11.317 1.00 69.31 85 ILE A CA 1
ATOM 675 C C . ILE A 1 85 ? -6.445 6.327 -10.067 1.00 69.31 85 ILE A C 1
ATOM 677 O O . ILE A 1 85 ? -7.216 5.934 -9.186 1.00 69.31 85 ILE A O 1
ATOM 681 N N . ALA A 1 86 ? -5.826 7.508 -9.974 1.00 59.97 86 ALA A N 1
ATOM 682 C CA . ALA A 1 86 ? -5.973 8.401 -8.831 1.00 59.97 86 ALA A CA 1
ATOM 683 C C . ALA A 1 86 ? -7.401 8.944 -8.668 1.00 59.97 86 ALA A C 1
ATOM 685 O O . ALA A 1 86 ? -7.752 9.354 -7.561 1.00 59.97 86 ALA A O 1
ATOM 686 N N . ASP A 1 87 ? -8.233 8.901 -9.708 1.00 55.84 87 ASP A N 1
ATOM 687 C CA . ASP A 1 87 ? -9.598 9.434 -9.666 1.00 55.84 87 ASP A CA 1
ATOM 688 C C . ASP A 1 87 ? -10.614 8.455 -9.052 1.00 55.84 87 ASP A C 1
ATOM 690 O O . ASP A 1 87 ? -11.700 8.860 -8.643 1.00 55.84 87 ASP A O 1
ATOM 694 N N . ARG A 1 88 ? -10.260 7.171 -8.889 1.00 58.78 88 ARG A N 1
ATOM 695 C CA . ARG A 1 88 ? -11.148 6.141 -8.315 1.00 58.78 88 ARG A CA 1
ATOM 696 C C . ARG A 1 88 ? -10.774 5.807 -6.871 1.00 58.78 88 ARG A C 1
ATOM 698 O O . ARG A 1 88 ? -9.597 5.620 -6.555 1.00 58.78 88 ARG A O 1
ATOM 705 N N . MET A 1 89 ? -11.759 5.709 -5.971 1.00 57.78 89 MET A N 1
ATOM 706 C CA . MET A 1 89 ? -11.521 5.213 -4.608 1.00 57.78 89 MET A CA 1
ATOM 707 C C . MET A 1 89 ? -11.228 3.710 -4.646 1.00 57.78 89 MET A C 1
ATOM 709 O O . MET A 1 89 ? -12.129 2.907 -4.861 1.00 57.78 89 MET A O 1
ATOM 713 N N . ALA A 1 90 ? -9.967 3.340 -4.424 1.00 67.25 90 ALA A N 1
ATOM 714 C CA . ALA A 1 90 ? -9.522 1.952 -4.344 1.00 67.25 90 ALA A CA 1
ATOM 715 C C . ALA A 1 90 ? -8.485 1.761 -3.215 1.00 67.25 90 ALA A C 1
ATOM 717 O O . ALA A 1 90 ? -7.771 2.717 -2.872 1.00 67.25 90 ALA A O 1
ATOM 718 N N . PRO A 1 91 ? -8.379 0.550 -2.630 1.00 76.88 91 PRO A N 1
ATOM 719 C CA . PRO A 1 91 ? -7.367 0.231 -1.623 1.00 76.88 91 PRO A CA 1
ATOM 720 C C . PRO A 1 91 ? -5.927 0.443 -2.132 1.00 76.88 91 PRO A C 1
ATOM 722 O O . PRO A 1 91 ? -5.668 0.243 -3.319 1.00 76.88 91 PRO A O 1
ATOM 725 N N . PRO A 1 92 ? -4.944 0.760 -1.262 1.00 83.44 92 PRO A N 1
ATOM 726 C CA . PRO A 1 92 ? -3.561 1.004 -1.691 1.00 83.44 92 PRO A CA 1
ATOM 727 C C . PRO A 1 92 ? -2.922 -0.147 -2.481 1.00 83.44 92 PRO A C 1
ATOM 729 O O . PRO A 1 92 ? -2.188 0.104 -3.432 1.00 83.44 92 PRO A O 1
ATOM 732 N N . GLY A 1 93 ? -3.208 -1.401 -2.111 1.00 85.19 93 GLY A N 1
ATOM 733 C CA . GLY A 1 93 ? -2.712 -2.579 -2.834 1.00 85.19 93 GLY A CA 1
ATOM 734 C C . GLY A 1 93 ? -3.289 -2.698 -4.245 1.00 85.19 93 GLY A C 1
ATOM 735 O O . GLY A 1 93 ? -2.570 -3.046 -5.174 1.00 85.19 93 GLY A O 1
ATOM 736 N N . GLU A 1 94 ? -4.555 -2.327 -4.417 1.00 83.81 94 GLU A N 1
ATOM 737 C CA . GLU A 1 94 ? -5.242 -2.347 -5.707 1.00 83.81 94 GLU A CA 1
ATOM 738 C C . GLU A 1 94 ? -4.729 -1.235 -6.630 1.00 83.81 94 GLU A C 1
ATOM 740 O O . GLU A 1 94 ? -4.411 -1.472 -7.791 1.00 83.81 94 GLU A O 1
ATOM 745 N N . VAL A 1 95 ? -4.534 -0.033 -6.084 1.00 85.81 95 VAL A N 1
ATOM 746 C CA . VAL A 1 95 ? -3.908 1.083 -6.808 1.00 85.81 95 VAL A CA 1
ATOM 747 C C . VAL A 1 95 ? -2.473 0.747 -7.221 1.00 85.81 95 VAL A C 1
ATOM 749 O O . VAL A 1 95 ? -2.052 1.086 -8.329 1.00 85.81 95 VAL A O 1
ATOM 752 N N . LEU A 1 96 ? -1.718 0.059 -6.357 1.00 92.38 96 LEU A N 1
ATOM 753 C CA . LEU A 1 96 ? -0.368 -0.409 -6.665 1.00 92.38 96 LEU A CA 1
ATOM 754 C C . LEU A 1 96 ? -0.370 -1.450 -7.794 1.00 92.38 96 LEU A C 1
ATOM 756 O O . LEU A 1 96 ? 0.454 -1.348 -8.702 1.00 92.38 96 LEU A O 1
ATOM 760 N N . ARG A 1 97 ? -1.304 -2.409 -7.754 1.00 93.19 97 ARG A N 1
ATOM 761 C CA . ARG A 1 97 ? -1.492 -3.432 -8.792 1.00 93.19 97 ARG A CA 1
ATOM 762 C C . ARG A 1 97 ? -1.799 -2.795 -10.147 1.00 93.19 97 ARG A C 1
ATOM 764 O O . ARG A 1 97 ? -1.070 -3.038 -11.100 1.00 93.19 97 ARG A O 1
ATOM 771 N N . GLN A 1 98 ? -2.806 -1.923 -10.214 1.00 89.88 98 GLN A N 1
ATOM 772 C CA . GLN A 1 98 ? -3.183 -1.226 -11.452 1.00 89.88 98 GLN A CA 1
ATOM 773 C C . GLN A 1 98 ? -2.035 -0.356 -11.991 1.00 89.88 98 GLN A C 1
ATOM 775 O O . GLN A 1 98 ? -1.789 -0.305 -13.195 1.00 89.88 98 GLN A O 1
ATOM 780 N N . SER A 1 99 ? -1.271 0.287 -11.098 1.00 92.75 99 SER A N 1
ATOM 781 C CA . SER A 1 99 ? -0.077 1.043 -11.496 1.00 92.75 99 SER A CA 1
ATOM 782 C C . SER A 1 99 ? 0.982 0.131 -12.122 1.00 92.75 99 SER A C 1
ATOM 784 O O . SER A 1 99 ? 1.602 0.497 -13.117 1.00 92.75 99 SER A O 1
ATOM 786 N N . ALA A 1 100 ? 1.194 -1.060 -11.558 1.00 95.81 100 ALA A N 1
ATOM 787 C CA . ALA A 1 100 ? 2.131 -2.034 -12.102 1.00 95.81 100 ALA A CA 1
ATOM 788 C C . ALA A 1 100 ? 1.675 -2.597 -13.453 1.00 95.81 100 ALA A C 1
ATOM 790 O O . ALA A 1 100 ? 2.518 -2.802 -14.319 1.00 95.81 100 ALA A O 1
ATOM 791 N N . GLU A 1 101 ? 0.370 -2.770 -13.667 1.00 93.19 101 GLU A N 1
ATOM 792 C CA . GLU A 1 101 ? -0.196 -3.189 -14.957 1.00 93.19 101 GLU A CA 1
ATOM 793 C C . GLU A 1 101 ? 0.072 -2.160 -16.062 1.00 93.19 101 GLU A C 1
ATOM 795 O O . GLU A 1 101 ? 0.527 -2.511 -17.148 1.00 93.19 101 GLU A O 1
ATOM 800 N N . ILE A 1 102 ? -0.093 -0.867 -15.783 1.00 89.62 102 ILE A N 1
ATOM 801 C CA . ILE A 1 102 ? 0.278 0.176 -16.752 1.00 89.62 102 ILE A CA 1
ATOM 802 C C . ILE A 1 102 ? 1.777 0.117 -17.055 1.00 89.62 102 ILE A C 1
ATOM 804 O O . ILE A 1 102 ? 2.190 0.152 -18.215 1.00 89.62 102 ILE A O 1
ATOM 808 N N . LEU A 1 103 ? 2.605 0.022 -16.011 1.00 93.50 103 LEU A N 1
ATOM 809 C CA . LEU A 1 103 ? 4.057 0.055 -16.158 1.00 93.50 103 LEU A CA 1
ATOM 810 C C . LEU A 1 103 ? 4.610 -1.180 -16.878 1.00 93.50 103 LEU A C 1
ATOM 812 O O . LEU A 1 103 ? 5.501 -1.026 -17.711 1.00 93.50 103 LEU A O 1
ATOM 816 N N . VAL A 1 104 ? 4.088 -2.380 -16.602 1.00 93.50 104 VAL A N 1
ATOM 817 C CA . VAL A 1 104 ? 4.551 -3.624 -17.236 1.00 93.50 104 VAL A CA 1
ATOM 818 C C . VAL A 1 104 ? 4.282 -3.594 -18.742 1.00 93.50 104 VAL A C 1
ATOM 820 O O . VAL A 1 104 ? 5.167 -3.933 -19.526 1.00 93.50 104 VAL A O 1
ATOM 823 N N . HIS A 1 105 ? 3.115 -3.085 -19.157 1.00 87.69 105 HIS A N 1
ATOM 824 C CA . HIS A 1 105 ? 2.770 -2.921 -20.567 1.00 87.69 105 HIS A CA 1
ATOM 825 C C . HIS A 1 105 ? 3.591 -1.826 -21.238 1.00 87.69 105 HIS A C 1
ATOM 827 O O . HIS A 1 105 ? 4.122 -2.035 -22.329 1.00 87.69 105 HIS A O 1
ATOM 833 N N . ALA A 1 106 ? 3.714 -0.669 -20.585 1.00 84.81 106 ALA A N 1
ATOM 834 C CA . ALA A 1 106 ? 4.472 0.449 -21.117 1.00 84.81 106 ALA A CA 1
ATOM 835 C C . ALA A 1 106 ? 5.939 0.059 -21.335 1.00 84.81 106 ALA A C 1
ATOM 837 O O . ALA A 1 106 ? 6.485 0.289 -22.406 1.00 84.81 106 ALA A O 1
ATOM 838 N N . MET A 1 107 ? 6.567 -0.575 -20.347 1.00 88.62 107 MET A N 1
ATOM 839 C CA . MET A 1 107 ? 7.997 -0.889 -20.369 1.00 88.62 107 MET A CA 1
ATOM 840 C C . MET A 1 107 ? 8.319 -2.231 -21.033 1.00 88.62 107 MET A C 1
ATOM 842 O O . MET A 1 107 ? 9.452 -2.694 -20.937 1.00 88.62 107 MET A O 1
ATOM 846 N N . HIS A 1 108 ? 7.339 -2.854 -21.697 1.00 87.19 108 HIS A N 1
ATOM 847 C CA . HIS A 1 108 ? 7.484 -4.141 -22.382 1.00 87.19 108 HIS A CA 1
ATOM 848 C C . HIS A 1 108 ? 8.071 -5.251 -21.495 1.00 87.19 108 HIS A C 1
ATOM 850 O O . HIS A 1 108 ? 8.816 -6.114 -21.961 1.00 87.19 108 HIS A O 1
ATOM 856 N N . ALA A 1 109 ? 7.731 -5.218 -20.209 1.00 93.31 109 ALA A N 1
ATOM 857 C CA . ALA A 1 109 ? 8.049 -6.284 -19.279 1.00 93.31 109 ALA A CA 1
ATOM 858 C C . ALA A 1 109 ? 7.031 -7.427 -19.411 1.00 93.31 109 ALA A C 1
ATOM 860 O O . ALA A 1 109 ? 5.954 -7.277 -19.986 1.00 93.31 109 ALA A O 1
ATOM 861 N N . GLU A 1 110 ? 7.382 -8.588 -18.873 1.00 94.12 110 GLU A N 1
ATOM 862 C CA . GLU A 1 110 ? 6.578 -9.810 -18.986 1.00 94.12 110 GLU A CA 1
ATOM 863 C C . GLU A 1 110 ? 5.892 -10.166 -17.668 1.00 94.12 110 GLU A C 1
ATOM 865 O O . GLU A 1 110 ? 4.823 -10.772 -17.663 1.00 94.12 110 GLU A O 1
ATOM 870 N N . LEU A 1 111 ? 6.485 -9.748 -16.552 1.00 95.56 111 LEU A N 1
ATOM 871 C CA . LEU A 1 111 ? 6.032 -10.046 -15.202 1.00 95.56 111 LEU A CA 1
ATOM 872 C C . LEU A 1 111 ? 6.178 -8.794 -14.338 1.00 95.56 111 LEU A C 1
ATOM 874 O O . LEU A 1 111 ? 7.179 -8.079 -14.439 1.00 95.56 111 LEU A O 1
ATOM 878 N N . TYR A 1 112 ? 5.219 -8.563 -13.445 1.00 96.38 112 TYR A N 1
ATOM 879 C CA . TYR A 1 112 ? 5.391 -7.623 -12.343 1.00 96.38 112 TYR A CA 1
ATOM 880 C C . TYR A 1 112 ? 5.210 -8.302 -10.986 1.00 96.38 112 TYR A C 1
ATOM 882 O O . TYR A 1 112 ? 4.459 -9.265 -10.844 1.00 96.38 112 TYR A O 1
ATOM 890 N N . VAL A 1 113 ? 5.873 -7.750 -9.973 1.00 95.50 113 VAL A N 1
ATOM 891 C CA . VAL A 1 113 ? 5.714 -8.095 -8.561 1.00 95.50 113 VAL A CA 1
ATOM 892 C C . VAL A 1 113 ? 5.610 -6.806 -7.755 1.00 95.50 113 VAL A C 1
ATOM 894 O O . VAL A 1 113 ? 6.497 -5.953 -7.785 1.00 95.50 113 VAL A O 1
ATOM 897 N N . CYS A 1 114 ? 4.531 -6.671 -6.998 1.00 95.62 114 CYS A N 1
ATOM 898 C CA . CYS A 1 114 ? 4.267 -5.542 -6.123 1.00 95.62 114 CYS A CA 1
ATOM 899 C C . CYS A 1 114 ? 4.457 -5.951 -4.669 1.00 95.62 114 CYS A C 1
ATOM 901 O O . CYS A 1 114 ? 3.892 -6.953 -4.220 1.00 95.62 114 CYS A O 1
ATOM 903 N N . ARG A 1 115 ? 5.183 -5.134 -3.906 1.00 94.75 115 ARG A N 1
ATOM 904 C CA . ARG A 1 115 ? 5.299 -5.292 -2.453 1.00 94.75 115 ARG A CA 1
ATOM 905 C C . ARG A 1 115 ? 4.845 -4.028 -1.743 1.00 94.75 115 ARG A C 1
ATOM 907 O O . ARG A 1 115 ? 5.097 -2.924 -2.219 1.00 94.75 115 ARG A O 1
ATOM 914 N N . LEU A 1 116 ? 4.211 -4.193 -0.589 1.00 92.44 116 LEU A N 1
ATOM 915 C CA . LEU A 1 116 ? 3.937 -3.103 0.347 1.00 92.44 116 LEU A CA 1
ATOM 916 C C . LEU A 1 116 ? 4.564 -3.425 1.691 1.00 92.44 116 LEU A C 1
ATOM 918 O O . LEU A 1 116 ? 4.535 -4.571 2.142 1.00 92.44 116 LEU A O 1
ATOM 922 N N . ARG A 1 117 ? 5.087 -2.389 2.337 1.00 89.94 117 ARG A N 1
ATOM 923 C CA . ARG A 1 117 ? 5.573 -2.491 3.702 1.00 89.94 117 ARG A CA 1
ATOM 924 C C . ARG A 1 117 ? 4.378 -2.545 4.651 1.00 89.94 117 ARG A C 1
ATOM 926 O O . ARG A 1 117 ? 3.492 -1.692 4.581 1.00 89.94 117 ARG A O 1
ATOM 933 N N . ASN A 1 118 ? 4.317 -3.574 5.488 1.00 84.12 118 ASN A N 1
ATOM 934 C CA . ASN A 1 118 ? 3.279 -3.701 6.506 1.00 84.12 118 ASN A CA 1
ATOM 935 C C . ASN A 1 118 ? 3.613 -2.831 7.736 1.00 84.12 118 ASN A C 1
ATOM 937 O O . ASN A 1 118 ? 4.637 -2.145 7.784 1.00 84.12 118 ASN A O 1
ATOM 941 N N . SER A 1 119 ? 2.749 -2.848 8.749 1.00 72.81 119 SER A N 1
ATOM 942 C CA . SER A 1 119 ? 2.951 -2.059 9.969 1.00 72.81 119 SER A CA 1
ATOM 943 C C . SER A 1 119 ? 4.085 -2.556 10.871 1.00 72.81 119 SER A C 1
ATOM 945 O O . SER A 1 119 ? 4.566 -1.789 11.703 1.00 72.81 119 SER A O 1
ATOM 947 N N . ARG A 1 120 ? 4.546 -3.800 10.686 1.00 78.31 120 ARG A N 1
ATOM 948 C CA . ARG A 1 120 ? 5.740 -4.359 11.344 1.00 78.31 120 ARG A CA 1
ATOM 949 C C . ARG A 1 120 ? 7.038 -3.948 10.644 1.00 78.31 120 ARG A C 1
ATOM 951 O O . ARG A 1 120 ? 8.116 -4.244 11.139 1.00 78.31 120 ARG A O 1
ATOM 958 N N . GLY A 1 121 ? 6.941 -3.242 9.516 1.00 83.00 121 GLY A N 1
ATOM 959 C CA . GLY A 1 121 ? 8.092 -2.863 8.706 1.00 83.00 121 GLY A CA 1
ATOM 960 C C . GLY A 1 121 ? 8.542 -3.956 7.735 1.00 83.00 121 GLY A C 1
ATOM 961 O O . GLY A 1 121 ? 9.553 -3.767 7.068 1.00 83.00 121 GLY A O 1
ATOM 962 N N . GLU A 1 122 ? 7.802 -5.055 7.602 1.00 88.44 122 GLU A N 1
ATOM 963 C CA . GLU A 1 122 ? 8.144 -6.170 6.716 1.00 88.44 122 GLU A CA 1
ATOM 964 C C . GLU A 1 122 ? 7.594 -5.933 5.303 1.00 88.44 122 GLU A C 1
ATOM 966 O O . GLU A 1 122 ? 6.514 -5.362 5.113 1.00 88.44 122 GLU A O 1
ATOM 971 N N . TRP A 1 123 ? 8.318 -6.407 4.294 1.00 90.62 123 TRP A N 1
ATOM 972 C CA . TRP A 1 123 ? 7.936 -6.286 2.888 1.00 90.62 123 TRP A CA 1
ATOM 973 C C . TRP A 1 123 ? 7.096 -7.461 2.420 1.00 90.62 123 TRP A C 1
ATOM 975 O O . TRP A 1 123 ? 7.628 -8.525 2.121 1.00 90.62 123 TRP A O 1
ATOM 985 N N . VAL A 1 124 ? 5.796 -7.249 2.254 1.00 90.62 124 VAL A N 1
ATOM 986 C CA . VAL A 1 124 ? 4.865 -8.316 1.877 1.00 90.62 124 VAL A CA 1
ATOM 987 C C . VAL A 1 124 ? 4.530 -8.229 0.393 1.00 90.62 124 VAL A C 1
ATOM 989 O O . VAL A 1 124 ? 4.146 -7.161 -0.097 1.00 90.62 124 VAL A O 1
ATOM 992 N N . ALA A 1 125 ? 4.647 -9.348 -0.324 1.00 90.75 125 ALA A N 1
ATOM 993 C CA . ALA A 1 125 ? 4.137 -9.469 -1.688 1.00 90.75 125 ALA A CA 1
ATOM 994 C C . ALA A 1 125 ? 2.606 -9.308 -1.700 1.00 90.75 125 ALA A C 1
ATOM 996 O O . ALA A 1 125 ? 1.888 -10.018 -1.003 1.00 90.75 125 ALA A O 1
ATOM 997 N N . ARG A 1 126 ? 2.101 -8.333 -2.465 1.00 90.56 126 ARG A N 1
ATOM 998 C CA . ARG A 1 126 ? 0.664 -8.007 -2.535 1.00 90.56 126 ARG A CA 1
ATOM 999 C C . ARG A 1 126 ? 0.008 -8.452 -3.827 1.00 90.56 126 ARG A C 1
ATOM 1001 O O . ARG A 1 126 ? -1.157 -8.826 -3.814 1.00 90.56 126 ARG A O 1
ATOM 1008 N N . SER A 1 127 ? 0.746 -8.401 -4.924 1.00 92.06 127 SER A N 1
ATOM 1009 C CA . SER A 1 127 ? 0.273 -8.873 -6.219 1.00 92.06 127 SER A CA 1
ATOM 1010 C C . SER A 1 127 ? 1.460 -9.220 -7.096 1.00 92.06 127 SER A C 1
ATOM 1012 O O . SER A 1 127 ? 2.467 -8.516 -7.076 1.00 92.06 127 SER A O 1
ATOM 1014 N N . ALA A 1 128 ? 1.323 -10.263 -7.896 1.00 93.31 128 ALA A N 1
ATOM 1015 C CA . ALA A 1 128 ? 2.251 -10.594 -8.959 1.00 93.31 128 ALA A CA 1
ATOM 1016 C C . ALA A 1 128 ? 1.449 -11.169 -10.120 1.00 93.31 128 ALA A C 1
ATOM 1018 O O . ALA A 1 128 ? 0.497 -11.912 -9.885 1.00 93.31 128 ALA A O 1
ATOM 1019 N N . ASN A 1 129 ? 1.799 -10.806 -11.350 1.00 93.94 129 ASN A N 1
ATOM 1020 C CA . ASN A 1 129 ? 1.128 -11.357 -12.518 1.00 93.94 129 ASN A CA 1
ATOM 1021 C C . ASN A 1 129 ? 2.032 -11.336 -13.747 1.00 93.94 129 ASN A C 1
ATOM 1023 O O . ASN A 1 129 ? 2.865 -10.438 -13.908 1.00 93.94 129 ASN A O 1
ATOM 1027 N N . HIS A 1 130 ? 1.833 -12.327 -14.610 1.00 93.38 130 HIS A N 1
ATOM 1028 C CA . HIS A 1 130 ? 2.451 -12.415 -15.920 1.00 93.38 130 HIS A CA 1
ATOM 1029 C C . HIS A 1 130 ? 1.504 -11.827 -16.971 1.00 93.38 130 HIS A C 1
ATOM 1031 O O . HIS A 1 130 ? 0.332 -12.192 -17.030 1.00 93.38 130 HIS A O 1
ATOM 1037 N N . VAL A 1 131 ? 2.006 -10.963 -17.852 1.00 86.62 131 VAL A N 1
ATOM 1038 C CA . VAL A 1 131 ? 1.188 -10.203 -18.816 1.00 86.62 131 VAL A CA 1
ATOM 1039 C C . VAL A 1 131 ? 0.397 -11.104 -19.770 1.00 86.62 131 VAL A C 1
ATOM 1041 O O . VAL A 1 131 ? -0.734 -10.796 -20.124 1.00 86.62 131 VAL A O 1
ATOM 1044 N N . SER A 1 132 ? 0.969 -12.241 -20.171 1.00 81.94 132 SER A N 1
ATOM 1045 C CA . SER A 1 132 ? 0.286 -13.241 -21.008 1.00 81.94 132 SER A CA 1
ATOM 1046 C C . SER A 1 132 ? -0.492 -14.318 -20.238 1.00 81.94 132 SER A C 1
ATOM 1048 O O . SER A 1 132 ? -0.852 -15.334 -20.826 1.00 81.94 132 SER A O 1
ATOM 1050 N N . GLY A 1 133 ? -0.722 -14.143 -18.931 1.00 80.81 133 GLY A N 1
ATOM 1051 C CA . GLY A 1 133 ? -1.488 -15.095 -18.113 1.00 80.81 133 GLY A CA 1
ATOM 1052 C C . GLY A 1 133 ? -0.792 -16.439 -17.866 1.00 80.81 133 GLY A C 1
ATOM 1053 O O . GLY A 1 133 ? -1.435 -17.399 -17.452 1.00 80.81 133 GLY A O 1
ATOM 1054 N N . LYS A 1 134 ? 0.518 -16.528 -18.129 1.00 84.69 134 LYS A N 1
ATOM 1055 C CA . LYS A 1 134 ? 1.333 -17.701 -17.787 1.00 84.69 134 LYS A CA 1
ATOM 1056 C C . LYS A 1 134 ? 1.441 -17.866 -16.270 1.00 84.69 134 LYS A C 1
ATOM 1058 O O . LYS A 1 134 ? 1.274 -16.907 -15.517 1.00 84.69 134 LYS A O 1
ATOM 1063 N N . SER A 1 135 ? 1.794 -19.075 -15.837 1.00 83.25 135 SER A N 1
ATOM 1064 C CA . SER A 1 135 ? 2.146 -19.341 -14.442 1.00 83.25 135 SER A CA 1
ATOM 1065 C C . SER A 1 135 ? 3.226 -18.371 -13.965 1.00 83.25 135 SER A C 1
ATOM 1067 O O . SER A 1 135 ? 4.260 -18.204 -14.619 1.00 83.25 135 SER A O 1
ATOM 1069 N N . ILE A 1 136 ? 2.989 -17.744 -12.817 1.00 88.00 136 ILE A N 1
ATOM 1070 C CA . ILE A 1 136 ? 3.983 -16.896 -12.167 1.00 88.00 136 ILE A CA 1
ATOM 1071 C C . ILE A 1 136 ? 5.038 -17.771 -11.469 1.00 88.00 136 ILE A C 1
ATOM 1073 O O . ILE A 1 136 ? 4.668 -18.736 -10.796 1.00 88.00 136 ILE A O 1
ATOM 1077 N N . PRO A 1 137 ? 6.339 -17.450 -11.600 1.00 84.75 137 PRO A N 1
ATOM 1078 C CA . PRO A 1 137 ? 7.382 -18.026 -10.759 1.00 84.75 137 PRO A CA 1
ATOM 1079 C C . PRO A 1 137 ? 7.073 -17.889 -9.269 1.00 84.75 137 PRO A C 1
ATOM 1081 O O . PRO A 1 137 ? 6.354 -16.973 -8.859 1.00 84.75 137 PRO A O 1
ATOM 1084 N N . ILE A 1 138 ? 7.694 -18.732 -8.444 1.00 85.94 138 ILE A N 1
ATOM 1085 C CA . ILE A 1 138 ? 7.613 -18.585 -6.989 1.00 85.94 138 ILE A CA 1
ATOM 1086 C C . ILE A 1 138 ? 8.183 -17.217 -6.593 1.00 85.94 138 ILE A C 1
ATOM 1088 O O . ILE A 1 138 ? 9.341 -16.892 -6.867 1.00 85.94 138 ILE A O 1
ATOM 1092 N N . VAL A 1 139 ? 7.352 -16.415 -5.927 1.00 86.19 139 VAL A N 1
ATOM 1093 C CA . VAL A 1 139 ? 7.729 -15.116 -5.370 1.00 86.19 139 VAL A CA 1
ATOM 1094 C C . VAL A 1 139 ? 7.936 -15.279 -3.872 1.00 86.19 139 VAL A C 1
ATOM 1096 O O . VAL A 1 139 ? 7.025 -15.707 -3.164 1.00 86.19 139 VAL A O 1
ATOM 1099 N N . ALA A 1 140 ? 9.115 -14.900 -3.377 1.00 83.50 140 ALA A N 1
ATOM 1100 C CA . ALA A 1 140 ? 9.393 -14.897 -1.945 1.00 83.50 140 ALA A CA 1
ATOM 1101 C C . ALA A 1 140 ? 8.345 -14.046 -1.196 1.00 83.50 140 ALA A C 1
ATOM 1103 O O . ALA A 1 140 ? 8.141 -12.882 -1.561 1.00 83.50 140 ALA A O 1
ATOM 1104 N N . PRO A 1 141 ? 7.677 -14.567 -0.154 1.00 79.06 141 PRO A N 1
ATOM 1105 C CA . PRO A 1 141 ? 6.590 -13.847 0.513 1.00 79.06 141 PRO A CA 1
ATOM 1106 C C . PRO A 1 141 ? 7.086 -12.579 1.218 1.00 79.06 141 PRO A C 1
ATOM 1108 O O . PRO A 1 141 ? 6.400 -11.554 1.216 1.00 79.06 141 PRO A O 1
ATOM 1111 N N . MET A 1 142 ? 8.312 -12.634 1.744 1.00 81.56 142 MET A N 1
ATOM 1112 C CA . MET A 1 142 ? 9.015 -11.532 2.398 1.00 81.56 142 MET A CA 1
ATOM 1113 C C . MET A 1 142 ? 10.259 -11.133 1.606 1.00 81.56 142 MET A C 1
ATOM 1115 O O . MET A 1 142 ? 10.623 -11.830 0.659 1.00 81.56 142 MET A O 1
ATOM 1119 N N . LEU A 1 143 ? 10.833 -9.975 1.933 1.00 85.56 143 LEU A N 1
ATOM 1120 C CA . LEU A 1 143 ? 12.066 -9.486 1.324 1.00 85.56 143 LEU A CA 1
ATOM 1121 C C . LEU A 1 143 ? 13.108 -9.168 2.400 1.00 85.56 143 LEU A C 1
ATOM 1123 O O . LEU A 1 143 ? 12.768 -8.563 3.420 1.00 85.56 143 LEU A O 1
ATOM 1127 N N . GLU A 1 144 ? 14.349 -9.601 2.178 1.00 82.88 144 GLU A N 1
ATOM 1128 C CA . GLU A 1 144 ? 15.423 -9.566 3.171 1.00 82.88 144 GLU A CA 1
ATOM 1129 C C . GLU A 1 144 ? 16.258 -8.271 3.077 1.00 82.88 144 GLU A C 1
ATOM 1131 O O . GLU A 1 144 ? 17.201 -8.143 2.299 1.00 82.88 144 GLU A O 1
ATOM 1136 N N . GLU A 1 145 ? 15.935 -7.278 3.916 1.00 83.12 145 GLU A N 1
ATOM 1137 C CA . GLU A 1 145 ? 16.595 -5.956 3.895 1.00 83.12 145 GLU A CA 1
ATOM 1138 C C . GLU A 1 145 ? 18.085 -5.974 4.304 1.00 83.12 145 GLU A C 1
ATOM 1140 O O . GLU A 1 145 ? 18.794 -4.990 4.076 1.00 83.12 145 GLU A O 1
ATOM 1145 N N . SER A 1 146 ? 18.576 -7.058 4.917 1.00 83.25 146 SER A N 1
ATOM 1146 C CA . SER A 1 146 ? 19.958 -7.178 5.411 1.00 83.25 146 SER A CA 1
ATOM 1147 C C . SER A 1 146 ? 20.996 -7.271 4.280 1.00 83.25 146 SER A C 1
ATOM 1149 O O . SER A 1 146 ? 22.164 -6.935 4.497 1.00 83.25 146 SER A O 1
ATOM 1151 N N . LEU A 1 147 ? 20.582 -7.658 3.067 1.00 84.31 147 LEU A N 1
ATOM 1152 C CA . LEU A 1 147 ? 21.449 -7.883 1.906 1.00 84.31 147 LEU A CA 1
ATOM 1153 C C . LEU A 1 147 ? 21.915 -6.562 1.271 1.00 84.31 147 LEU A C 1
ATOM 1155 O O . LEU A 1 147 ? 21.482 -6.182 0.186 1.00 84.31 147 LEU A O 1
ATOM 1159 N N . ARG A 1 148 ? 22.822 -5.839 1.934 1.00 84.38 148 ARG A N 1
ATOM 1160 C CA . ARG A 1 148 ? 23.281 -4.494 1.514 1.00 84.38 148 ARG A CA 1
ATOM 1161 C C . ARG A 1 148 ? 23.914 -4.437 0.121 1.00 84.38 148 ARG A C 1
ATOM 1163 O O . ARG A 1 148 ? 23.885 -3.382 -0.512 1.00 84.38 148 ARG A O 1
ATOM 1170 N N . GLU A 1 149 ? 24.487 -5.542 -0.342 1.00 85.31 149 GLU A N 1
ATOM 1171 C CA . GLU A 1 149 ? 25.088 -5.658 -1.676 1.00 85.31 149 GLU A CA 1
ATOM 1172 C C . GLU A 1 149 ? 24.029 -5.777 -2.779 1.00 85.31 149 GLU A C 1
ATOM 1174 O O . GLU A 1 149 ? 24.286 -5.429 -3.929 1.00 85.31 149 GLU A O 1
ATOM 1179 N N . HIS A 1 150 ? 22.807 -6.193 -2.434 1.00 90.88 150 HIS A N 1
ATOM 1180 C CA . HIS A 1 150 ? 21.724 -6.336 -3.392 1.00 90.88 150 HIS A CA 1
ATOM 1181 C C . HIS A 1 150 ? 21.174 -4.947 -3.793 1.00 90.88 150 HIS A C 1
ATOM 1183 O O . HIS A 1 150 ? 20.664 -4.216 -2.934 1.00 90.88 150 HIS A O 1
ATOM 1189 N N . PRO A 1 151 ? 21.166 -4.577 -5.091 1.00 91.44 151 PRO A N 1
ATOM 1190 C CA . PRO A 1 151 ? 20.835 -3.226 -5.560 1.00 91.44 151 PRO A CA 1
ATOM 1191 C C . PRO A 1 151 ? 19.491 -2.675 -5.072 1.00 91.44 151 PRO A C 1
ATOM 1193 O O . PRO A 1 151 ? 19.386 -1.500 -4.728 1.00 91.44 151 PRO A O 1
ATOM 1196 N N . VAL A 1 152 ? 18.455 -3.519 -4.998 1.00 92.50 152 VAL A N 1
ATOM 1197 C CA . VAL A 1 152 ? 17.132 -3.092 -4.506 1.00 92.50 152 VAL A CA 1
ATOM 1198 C C . VAL A 1 152 ? 17.140 -2.856 -2.996 1.00 92.50 152 VAL A C 1
ATOM 1200 O O . VAL A 1 152 ? 16.525 -1.895 -2.545 1.00 92.50 152 VAL A O 1
ATOM 1203 N N . MET A 1 153 ? 17.862 -3.667 -2.214 1.00 91.38 153 MET A N 1
ATOM 1204 C CA . MET A 1 153 ? 17.925 -3.485 -0.755 1.00 91.38 153 MET A CA 1
ATOM 1205 C C . MET A 1 153 ? 18.743 -2.249 -0.428 1.00 91.38 153 MET A C 1
ATOM 1207 O O . MET A 1 153 ? 18.330 -1.410 0.368 1.00 91.38 153 MET A O 1
ATOM 1211 N N . ASN A 1 154 ? 19.857 -2.073 -1.136 1.00 90.56 154 ASN A N 1
ATOM 1212 C CA . ASN A 1 154 ? 20.650 -0.863 -1.058 1.00 90.56 154 ASN A CA 1
ATOM 1213 C C . ASN A 1 154 ? 19.793 0.377 -1.368 1.00 90.56 154 ASN A C 1
ATOM 1215 O O . ASN A 1 154 ? 19.766 1.324 -0.587 1.00 90.56 154 ASN A O 1
ATOM 1219 N N . ALA A 1 155 ? 18.985 0.337 -2.432 1.00 91.12 155 ALA A N 1
ATOM 1220 C CA . ALA A 1 155 ? 18.066 1.420 -2.772 1.00 91.12 155 ALA A CA 1
ATOM 1221 C C . ALA A 1 155 ? 16.948 1.647 -1.743 1.00 91.12 155 ALA A C 1
ATOM 1223 O O . ALA A 1 155 ? 16.489 2.780 -1.608 1.00 91.12 155 ALA A O 1
ATOM 1224 N N . ILE A 1 156 ? 16.499 0.614 -1.022 1.00 90.62 156 ILE A N 1
ATOM 1225 C CA . ILE A 1 156 ? 15.552 0.736 0.100 1.00 90.62 156 ILE A CA 1
ATOM 1226 C C . ILE A 1 156 ? 16.205 1.488 1.268 1.00 90.62 156 ILE A C 1
ATOM 1228 O O . ILE A 1 156 ? 15.584 2.393 1.836 1.00 90.62 156 ILE A O 1
ATOM 1232 N N . LEU A 1 157 ? 17.466 1.173 1.571 1.00 87.56 157 LEU A N 1
ATOM 1233 C CA . LEU A 1 157 ? 18.248 1.799 2.639 1.00 87.56 157 LEU A CA 1
ATOM 1234 C C . LEU A 1 157 ? 18.681 3.237 2.291 1.00 87.56 157 LEU A C 1
ATOM 1236 O O . LEU A 1 157 ? 18.709 4.109 3.161 1.00 87.56 157 LEU A O 1
ATOM 1240 N N . GLN A 1 158 ? 18.972 3.521 1.019 1.00 83.69 158 GLN A N 1
ATOM 1241 C CA . GLN A 1 158 ? 19.334 4.857 0.535 1.00 83.69 158 GLN A CA 1
ATOM 1242 C C . GLN A 1 158 ? 18.115 5.789 0.449 1.00 83.69 158 GLN A C 1
ATOM 1244 O O . GLN A 1 158 ? 17.080 5.443 -0.112 1.00 83.69 158 GLN A O 1
ATOM 1249 N N . ARG A 1 159 ? 18.232 7.027 0.948 1.00 74.69 159 ARG A N 1
ATOM 1250 C CA . ARG A 1 159 ? 17.079 7.946 1.087 1.00 74.69 159 ARG A CA 1
ATOM 1251 C C . ARG A 1 159 ? 16.489 8.464 -0.232 1.00 74.69 159 ARG A C 1
ATOM 1253 O O . ARG A 1 159 ? 15.289 8.714 -0.296 1.00 74.69 159 ARG A O 1
ATOM 1260 N N . HIS A 1 160 ? 17.299 8.608 -1.280 1.00 82.25 160 HIS A N 1
ATOM 1261 C CA . HIS A 1 160 ? 16.921 9.338 -2.498 1.00 82.25 160 HIS A CA 1
ATOM 1262 C C . HIS A 1 160 ? 16.636 8.441 -3.711 1.00 82.25 160 HIS A C 1
ATOM 1264 O O . HIS A 1 160 ? 16.062 8.910 -4.698 1.00 82.25 160 HIS A O 1
ATOM 1270 N N . THR A 1 161 ? 16.991 7.158 -3.645 1.00 89.12 161 THR A N 1
ATOM 1271 C CA . THR A 1 161 ? 16.855 6.236 -4.774 1.00 89.12 161 THR A CA 1
ATOM 1272 C C . THR A 1 161 ? 15.385 5.874 -4.982 1.00 89.12 161 THR A C 1
ATOM 1274 O O . THR A 1 161 ? 14.698 5.408 -4.068 1.00 89.12 161 THR A O 1
ATOM 1277 N N . ARG A 1 162 ? 14.883 6.148 -6.192 1.00 90.50 162 ARG A N 1
ATOM 1278 C CA . ARG A 1 162 ? 13.470 5.965 -6.579 1.00 90.50 162 ARG A CA 1
ATOM 1279 C C . ARG A 1 162 ? 13.249 4.825 -7.558 1.00 90.50 162 ARG A C 1
ATOM 1281 O O . ARG A 1 162 ? 12.115 4.386 -7.727 1.00 90.50 162 ARG A O 1
ATOM 1288 N N . TYR A 1 163 ? 14.302 4.369 -8.215 1.00 94.00 163 TYR A N 1
ATOM 1289 C CA . TYR A 1 163 ? 14.247 3.207 -9.077 1.00 94.00 163 TYR A CA 1
ATOM 1290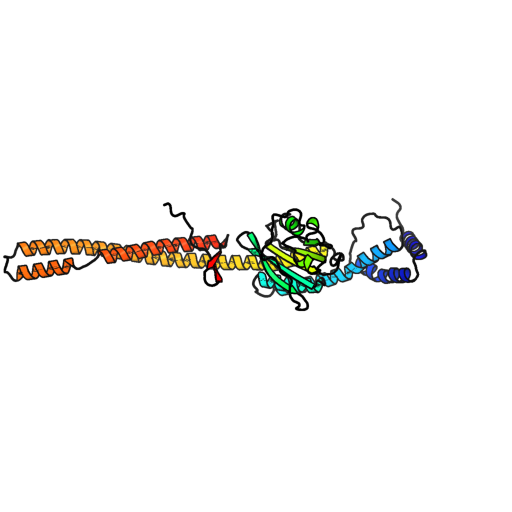 C C . TYR A 1 163 ? 15.620 2.531 -9.141 1.00 94.00 163 TYR A C 1
ATOM 1292 O O . TYR A 1 163 ? 16.631 3.150 -8.816 1.00 94.00 163 TYR A O 1
ATOM 1300 N N . VAL A 1 164 ? 15.641 1.269 -9.555 1.00 94.69 164 VAL A N 1
ATOM 1301 C CA . VAL A 1 164 ? 16.842 0.457 -9.753 1.00 94.69 164 VAL A CA 1
ATOM 1302 C C . VAL A 1 164 ? 16.693 -0.301 -11.062 1.00 94.69 164 VAL A C 1
ATOM 1304 O O . VAL A 1 164 ? 15.704 -1.010 -11.250 1.00 94.69 164 VAL A O 1
ATOM 1307 N N . VAL A 1 165 ? 17.677 -0.161 -11.948 1.00 93.69 165 VAL A N 1
ATOM 1308 C CA . VAL A 1 165 ? 17.774 -0.927 -13.194 1.00 93.69 165 VAL A CA 1
ATOM 1309 C C . VAL A 1 165 ? 18.842 -2.004 -13.008 1.00 93.69 165 VAL A C 1
ATOM 1311 O O . VAL A 1 165 ? 20.020 -1.694 -12.863 1.00 93.69 165 VAL A O 1
ATOM 1314 N N . SER A 1 166 ? 18.427 -3.267 -13.025 1.00 92.56 166 SER A N 1
ATOM 1315 C CA . SER A 1 166 ? 19.292 -4.449 -13.012 1.00 92.56 166 SER A CA 1
ATOM 1316 C C . SER A 1 166 ? 19.167 -5.153 -14.362 1.00 92.56 166 SER A C 1
ATOM 1318 O O . SER A 1 166 ? 18.323 -6.025 -14.525 1.00 92.56 166 SER A O 1
ATOM 1320 N N . ASN A 1 167 ? 19.983 -4.771 -15.342 1.00 87.94 167 ASN A N 1
ATOM 1321 C CA . ASN A 1 167 ? 19.924 -5.297 -16.719 1.00 87.94 167 ASN A CA 1
ATOM 1322 C C . ASN A 1 167 ? 20.633 -6.647 -16.927 1.00 87.94 167 ASN A C 1
ATOM 1324 O O . ASN A 1 167 ? 20.646 -7.194 -18.028 1.00 87.94 167 ASN A O 1
ATOM 1328 N N . ASN A 1 168 ? 21.231 -7.169 -15.863 1.00 87.81 168 ASN A N 1
ATOM 1329 C CA . ASN A 1 168 ? 21.816 -8.494 -15.813 1.00 87.81 168 ASN A CA 1
ATOM 1330 C C . ASN A 1 168 ? 21.647 -9.010 -14.381 1.00 87.81 168 ASN A C 1
ATOM 1332 O O . ASN A 1 168 ? 22.229 -8.448 -13.464 1.00 87.81 168 ASN A O 1
ATOM 1336 N N . LEU A 1 169 ? 20.844 -10.051 -14.185 1.00 91.19 169 LEU A N 1
ATOM 1337 C CA . LEU A 1 169 ? 20.570 -10.646 -12.872 1.00 91.19 169 LEU A CA 1
ATOM 1338 C C . LEU A 1 169 ? 21.518 -11.812 -12.515 1.00 91.19 169 LEU A C 1
ATOM 1340 O O . LEU A 1 169 ? 21.263 -12.545 -11.570 1.00 91.19 169 LEU A O 1
ATOM 1344 N N . GLN A 1 170 ? 22.619 -12.017 -13.235 1.00 87.25 170 GLN A N 1
ATOM 1345 C CA . GLN A 1 170 ? 23.500 -13.182 -13.061 1.00 87.25 170 GLN A CA 1
ATOM 1346 C C . GLN A 1 170 ? 24.507 -13.044 -11.905 1.00 87.25 170 GLN A C 1
ATOM 1348 O O . GLN A 1 170 ? 25.650 -13.457 -12.061 1.00 87.25 170 GLN A O 1
ATOM 1353 N N . ALA A 1 171 ? 24.117 -12.421 -10.790 1.00 85.44 171 ALA A N 1
ATOM 1354 C CA . ALA A 1 171 ? 24.868 -12.394 -9.529 1.00 85.44 171 ALA A CA 1
ATOM 1355 C C . ALA A 1 171 ? 24.087 -11.652 -8.427 1.00 85.44 171 ALA A C 1
ATOM 1357 O O . ALA A 1 171 ? 23.192 -10.849 -8.732 1.00 85.44 171 ALA A O 1
ATOM 1358 N N . LEU A 1 172 ? 24.489 -11.849 -7.165 1.00 85.00 172 LEU A N 1
ATOM 1359 C CA . LEU A 1 172 ? 23.911 -11.192 -5.986 1.00 85.00 172 LEU A CA 1
ATOM 1360 C C . LEU A 1 172 ? 24.054 -9.666 -6.035 1.00 85.00 172 LEU A C 1
ATOM 1362 O O . LEU A 1 172 ? 23.067 -8.941 -5.883 1.00 85.00 172 LEU A O 1
ATOM 1366 N N . GLU A 1 173 ? 25.252 -9.168 -6.334 1.00 85.25 173 GLU A N 1
ATOM 1367 C CA . GLU A 1 173 ? 25.564 -7.738 -6.434 1.00 85.25 173 GLU A CA 1
ATOM 1368 C C . GLU A 1 173 ? 24.857 -7.051 -7.611 1.00 85.25 173 GLU A C 1
ATOM 1370 O O . GLU A 1 173 ? 24.713 -5.829 -7.650 1.00 85.25 173 GLU A O 1
ATOM 1375 N N . ARG A 1 174 ? 24.360 -7.836 -8.572 1.00 85.00 174 ARG A N 1
ATOM 1376 C CA . ARG A 1 174 ? 23.525 -7.346 -9.678 1.00 85.00 174 ARG A CA 1
ATOM 1377 C C . ARG A 1 174 ? 22.030 -7.483 -9.394 1.00 85.00 174 ARG A C 1
ATOM 1379 O O . ARG A 1 174 ? 21.187 -6.963 -10.132 1.00 85.00 174 ARG A O 1
ATOM 1386 N N . GLY A 1 175 ? 21.696 -8.112 -8.273 1.00 83.81 175 GLY A N 1
ATOM 1387 C CA . GLY A 1 175 ? 20.354 -8.246 -7.741 1.00 83.81 175 GLY A CA 1
ATOM 1388 C C . GLY A 1 175 ? 19.609 -9.506 -8.166 1.00 83.81 175 GLY A C 1
ATOM 1389 O O . GLY A 1 175 ? 18.400 -9.584 -7.936 1.00 83.81 175 GLY A O 1
ATOM 1390 N N . GLY A 1 176 ? 20.278 -10.456 -8.814 1.00 84.38 176 GLY A N 1
ATOM 1391 C CA . GLY A 1 176 ? 19.774 -11.824 -8.887 1.00 84.38 176 GLY A CA 1
ATOM 1392 C C . GLY A 1 176 ? 20.483 -12.713 -7.880 1.00 84.38 176 GLY A C 1
ATOM 1393 O O . GLY A 1 176 ? 20.952 -12.205 -6.871 1.00 84.38 176 GLY A O 1
ATOM 1394 N N . ASP A 1 177 ? 20.460 -14.025 -8.119 1.00 82.19 177 ASP A N 1
ATOM 1395 C CA . ASP A 1 177 ? 20.974 -15.082 -7.226 1.00 82.19 177 ASP A CA 1
ATOM 1396 C C . ASP A 1 177 ? 20.761 -14.830 -5.716 1.00 82.19 177 ASP A C 1
ATOM 1398 O O . ASP A 1 177 ? 21.592 -15.133 -4.866 1.00 82.19 177 ASP A O 1
ATOM 1402 N N . SER A 1 178 ? 19.618 -14.229 -5.390 1.00 83.12 178 SER A N 1
ATOM 1403 C CA . SER A 1 178 ? 19.186 -13.895 -4.040 1.00 83.12 178 SER A CA 1
ATOM 1404 C C . SER A 1 178 ? 17.870 -14.598 -3.755 1.00 83.12 178 SER A C 1
ATOM 1406 O O . SER A 1 178 ? 17.089 -14.878 -4.673 1.00 83.12 178 SER A O 1
ATOM 1408 N N . PHE A 1 179 ? 17.586 -14.845 -2.475 1.00 78.69 179 PHE A N 1
ATOM 1409 C CA . PHE A 1 179 ? 16.281 -15.364 -2.060 1.00 78.69 179 PHE A CA 1
ATOM 1410 C C . PHE A 1 179 ? 15.132 -14.465 -2.554 1.00 78.69 179 PHE A C 1
ATOM 1412 O O . PHE A 1 179 ? 14.081 -14.941 -2.975 1.00 78.69 179 PHE A O 1
ATOM 1419 N N . ASP A 1 180 ? 15.375 -13.157 -2.623 1.00 77.94 180 ASP A N 1
ATOM 1420 C CA . ASP A 1 180 ? 14.400 -12.167 -3.080 1.00 77.94 180 ASP A CA 1
ATOM 1421 C C . ASP A 1 180 ? 14.186 -12.155 -4.602 1.00 77.94 180 ASP A C 1
ATOM 1423 O O . ASP A 1 180 ? 13.262 -11.499 -5.098 1.00 77.94 180 ASP A O 1
ATOM 1427 N N . CYS A 1 181 ? 15.029 -12.861 -5.362 1.00 85.19 181 CYS A N 1
ATOM 1428 C CA . CYS A 1 181 ? 15.031 -12.871 -6.821 1.00 85.19 181 CYS A CA 1
ATOM 1429 C C . CYS A 1 181 ? 15.117 -14.292 -7.406 1.00 85.19 181 CYS A C 1
ATOM 1431 O O . CYS A 1 181 ? 15.783 -14.514 -8.417 1.00 85.19 181 CYS A O 1
ATOM 1433 N N . VAL A 1 182 ? 14.383 -15.253 -6.830 1.00 84.06 182 VAL A N 1
ATOM 1434 C CA . VAL A 1 182 ? 14.257 -16.622 -7.386 1.00 84.06 182 VAL A CA 1
ATOM 1435 C C . VAL A 1 182 ? 13.775 -16.612 -8.842 1.00 84.06 182 VAL A C 1
ATOM 1437 O O . VAL A 1 182 ? 14.178 -17.465 -9.625 1.00 84.06 182 VAL A O 1
ATOM 1440 N N . ILE A 1 183 ? 13.011 -15.588 -9.238 1.00 87.69 183 ILE A N 1
ATOM 1441 C CA . ILE A 1 183 ? 12.550 -15.338 -10.614 1.00 87.69 183 ILE A CA 1
ATOM 1442 C C . ILE A 1 183 ? 13.696 -15.416 -11.644 1.00 87.69 183 ILE A C 1
ATOM 1444 O O . ILE A 1 183 ? 13.480 -15.864 -12.765 1.00 87.69 183 ILE A O 1
ATOM 1448 N N . TYR A 1 184 ? 14.929 -15.045 -11.281 1.00 86.56 184 TYR A N 1
ATOM 1449 C CA . TYR A 1 184 ? 16.096 -15.184 -12.162 1.00 86.56 184 TYR A CA 1
ATOM 1450 C C . TYR A 1 184 ? 16.354 -16.640 -12.611 1.00 86.56 184 TYR A C 1
ATOM 1452 O O . TYR A 1 184 ? 16.725 -16.878 -13.768 1.00 86.56 184 TYR A O 1
ATOM 1460 N N . LYS A 1 185 ? 16.114 -17.621 -11.726 1.00 87.75 185 LYS A N 1
ATOM 1461 C CA . LYS A 1 185 ? 16.294 -19.056 -12.014 1.00 87.75 185 LYS A CA 1
ATOM 1462 C C . LYS A 1 185 ? 15.305 -19.568 -13.065 1.00 87.75 185 LYS A C 1
ATOM 1464 O O . LYS A 1 185 ? 15.638 -20.485 -13.803 1.00 87.75 185 LYS A O 1
ATOM 1469 N N . GLU A 1 186 ? 14.169 -18.892 -13.221 1.00 88.69 186 GLU A N 1
ATOM 1470 C CA . GLU A 1 186 ? 13.138 -19.182 -14.229 1.00 88.69 186 GLU A CA 1
ATOM 1471 C C . GLU A 1 186 ? 13.411 -18.518 -15.594 1.00 88.69 186 GLU A C 1
ATOM 1473 O O . GLU A 1 186 ? 12.520 -18.388 -16.429 1.00 88.69 186 GLU A O 1
ATOM 1478 N N . GLY A 1 187 ? 14.640 -18.050 -15.840 1.00 89.75 187 GLY A N 1
ATOM 1479 C CA . GLY A 1 187 ? 15.044 -17.515 -17.146 1.00 89.75 187 GLY A CA 1
ATOM 1480 C C . GLY A 1 187 ? 14.919 -15.998 -17.303 1.00 89.75 187 GLY A C 1
ATOM 1481 O O . GLY A 1 187 ? 15.323 -15.464 -18.333 1.00 89.75 187 GLY A O 1
ATOM 1482 N N . TYR A 1 188 ? 14.439 -15.275 -16.290 1.00 92.50 188 TYR A N 1
ATOM 1483 C CA . TYR A 1 188 ? 14.425 -13.810 -16.316 1.00 92.50 188 TYR A CA 1
ATOM 1484 C C . TYR A 1 188 ? 15.841 -13.244 -16.199 1.00 92.50 188 TYR A C 1
ATOM 1486 O O . TYR A 1 188 ? 16.681 -13.787 -15.479 1.00 92.50 188 TYR A O 1
ATOM 1494 N N . ARG A 1 189 ? 16.133 -12.156 -16.916 1.00 91.62 189 ARG A N 1
ATOM 1495 C CA . ARG A 1 189 ? 17.498 -11.611 -17.033 1.00 91.62 189 ARG A CA 1
ATOM 1496 C C . ARG A 1 189 ? 17.620 -10.152 -16.640 1.00 91.62 189 ARG A C 1
ATOM 1498 O O . ARG A 1 189 ? 18.692 -9.765 -16.178 1.00 91.62 189 ARG A O 1
ATOM 1505 N N . SER A 1 190 ? 16.535 -9.388 -16.738 1.00 93.56 190 SER A N 1
ATOM 1506 C CA . SER A 1 190 ? 16.509 -7.982 -16.339 1.00 93.56 190 SER A CA 1
ATOM 1507 C C . SER A 1 190 ? 15.382 -7.689 -15.352 1.00 93.56 190 SER A C 1
ATOM 1509 O O . SER A 1 190 ? 14.294 -8.263 -15.451 1.00 93.56 190 SER A O 1
ATOM 1511 N N . ARG A 1 191 ? 15.625 -6.754 -14.427 1.00 95.75 191 ARG A N 1
ATOM 1512 C CA . ARG A 1 191 ? 14.644 -6.212 -13.480 1.00 95.75 191 ARG A CA 1
ATOM 1513 C C . ARG A 1 191 ? 14.693 -4.688 -13.440 1.00 95.75 191 ARG A C 1
ATOM 1515 O O . ARG A 1 191 ? 15.765 -4.105 -13.310 1.00 95.75 191 ARG A O 1
ATOM 1522 N N . LEU A 1 192 ? 13.523 -4.062 -13.432 1.00 96.44 192 LEU A N 1
ATOM 1523 C CA . LEU A 1 192 ? 13.341 -2.648 -13.122 1.00 96.44 192 LEU A CA 1
ATOM 1524 C C . LEU A 1 192 ? 12.476 -2.524 -11.869 1.00 96.44 192 LEU A C 1
ATOM 1526 O O . LEU A 1 192 ? 11.310 -2.906 -11.876 1.00 96.44 192 LEU A O 1
ATOM 1530 N N . ALA A 1 193 ? 13.048 -2.018 -10.781 1.00 96.19 193 ALA A N 1
ATOM 1531 C CA . ALA A 1 193 ? 12.347 -1.843 -9.514 1.00 96.19 193 ALA A CA 1
ATOM 1532 C C . ALA A 1 193 ? 12.086 -0.362 -9.242 1.00 96.19 193 ALA A C 1
ATOM 1534 O O . ALA A 1 193 ? 13.026 0.420 -9.191 1.00 96.19 193 ALA A O 1
ATOM 1535 N N . PHE A 1 194 ? 10.837 0.024 -9.007 1.00 96.75 194 PHE A N 1
ATOM 1536 C CA . PHE A 1 194 ? 10.450 1.335 -8.498 1.00 96.75 194 PHE A CA 1
ATOM 1537 C C . PHE A 1 194 ? 10.333 1.292 -6.980 1.00 96.75 194 PHE A C 1
ATOM 1539 O O . PHE A 1 194 ? 9.603 0.464 -6.436 1.00 96.75 194 PHE A O 1
ATOM 1546 N N . VAL A 1 195 ? 11.015 2.215 -6.307 1.00 94.75 195 VAL A N 1
ATOM 1547 C CA . VAL A 1 195 ? 10.993 2.373 -4.853 1.00 94.75 195 VAL A CA 1
ATOM 1548 C C . VAL A 1 195 ? 10.055 3.515 -4.490 1.00 94.75 195 VAL A C 1
ATOM 1550 O O . VAL A 1 195 ? 10.333 4.686 -4.765 1.00 94.75 195 VAL A O 1
ATOM 1553 N N . LEU A 1 196 ? 8.919 3.166 -3.886 1.00 93.62 196 LEU A N 1
ATOM 1554 C CA . LEU A 1 196 ? 7.859 4.113 -3.574 1.00 93.62 196 LEU A CA 1
ATOM 1555 C C . LEU A 1 196 ? 8.108 4.776 -2.227 1.00 93.62 196 LEU A C 1
ATOM 1557 O O . LEU A 1 196 ? 8.224 4.109 -1.197 1.00 93.62 196 LEU A O 1
ATOM 1561 N N . ARG A 1 197 ? 8.185 6.106 -2.247 1.00 88.56 197 ARG A N 1
ATOM 1562 C CA . ARG A 1 197 ? 8.544 6.936 -1.093 1.00 88.56 197 ARG A CA 1
ATOM 1563 C C . ARG A 1 197 ? 7.597 8.117 -0.978 1.00 88.56 197 ARG A C 1
ATOM 1565 O O . ARG A 1 197 ? 7.275 8.764 -1.978 1.00 88.56 197 ARG A O 1
ATOM 1572 N N . GLU A 1 198 ? 7.190 8.429 0.247 1.00 79.81 198 GLU A N 1
ATOM 1573 C CA . GLU A 1 198 ? 6.526 9.699 0.538 1.00 79.81 198 GLU A CA 1
ATOM 1574 C C . GLU A 1 198 ? 7.518 10.870 0.365 1.00 79.81 198 GLU A C 1
ATOM 1576 O O . GLU A 1 198 ? 8.726 10.681 0.193 1.00 79.81 198 GLU A O 1
ATOM 1581 N N . ARG A 1 199 ? 7.012 12.110 0.372 1.00 70.38 199 ARG A N 1
ATOM 1582 C CA . ARG A 1 199 ? 7.876 13.303 0.400 1.00 70.38 199 ARG A CA 1
ATOM 1583 C C . ARG A 1 199 ? 8.677 13.348 1.719 1.00 70.38 199 ARG A C 1
ATOM 1585 O O . ARG A 1 199 ? 8.258 12.755 2.710 1.00 70.38 199 ARG A O 1
ATOM 1592 N N . ASN A 1 200 ? 9.787 14.090 1.723 1.00 65.75 200 ASN A N 1
ATOM 1593 C CA . ASN A 1 200 ? 10.649 14.355 2.891 1.00 65.75 200 ASN A CA 1
ATOM 1594 C C . ASN A 1 200 ? 11.444 13.141 3.412 1.00 65.75 200 ASN A C 1
ATOM 1596 O O . ASN A 1 200 ? 11.503 12.922 4.618 1.00 65.75 200 ASN A O 1
ATOM 1600 N N . ASP A 1 201 ? 12.037 12.346 2.518 1.00 64.81 201 ASP A N 1
ATOM 1601 C CA . ASP A 1 201 ? 12.961 11.248 2.866 1.00 64.81 201 ASP A CA 1
ATOM 1602 C C . ASP A 1 201 ? 12.415 10.207 3.859 1.00 64.81 201 ASP A C 1
ATOM 1604 O O . ASP A 1 201 ? 13.170 9.516 4.549 1.00 64.81 201 ASP A O 1
ATOM 1608 N N . LYS A 1 202 ? 11.088 10.059 3.915 1.00 76.38 202 LYS A N 1
ATOM 1609 C CA . LYS A 1 202 ? 10.444 9.009 4.700 1.00 76.38 202 LYS A CA 1
ATOM 1610 C C . LYS A 1 202 ? 10.864 7.615 4.206 1.00 76.38 202 LYS A C 1
ATOM 1612 O O . LYS A 1 202 ? 11.226 7.453 3.030 1.00 76.38 202 LYS A O 1
ATOM 1617 N N . PRO A 1 203 ? 10.782 6.592 5.080 1.00 84.88 203 PRO A N 1
ATOM 1618 C CA . PRO A 1 203 ? 11.042 5.216 4.690 1.00 84.88 203 PRO A CA 1
ATOM 1619 C C . PRO A 1 203 ? 10.212 4.824 3.462 1.00 84.88 203 PRO A C 1
ATOM 1621 O O . PRO A 1 203 ? 9.066 5.269 3.322 1.00 84.88 203 PRO A O 1
ATOM 1624 N N . PRO A 1 204 ? 10.765 3.992 2.569 1.00 91.00 204 PRO A N 1
ATOM 1625 C CA . PRO A 1 204 ? 10.005 3.505 1.434 1.00 91.00 204 PRO A CA 1
ATOM 1626 C C . PRO A 1 204 ? 8.870 2.606 1.935 1.00 91.00 204 PRO A C 1
ATOM 1628 O O . PRO A 1 204 ? 9.032 1.860 2.904 1.00 91.00 204 PRO A O 1
ATOM 1631 N N . PHE A 1 205 ? 7.713 2.708 1.288 1.00 91.12 205 PHE A N 1
ATOM 1632 C CA . PHE A 1 205 ? 6.486 2.021 1.702 1.00 91.12 205 PHE A CA 1
ATOM 1633 C C . PHE A 1 205 ? 6.008 0.980 0.685 1.00 91.12 205 PHE A C 1
ATOM 1635 O O . PHE A 1 205 ? 5.138 0.169 1.001 1.00 91.12 205 PHE A O 1
ATOM 1642 N N . GLY A 1 206 ? 6.540 1.002 -0.538 1.00 94.06 206 GLY A N 1
ATOM 1643 C CA . GLY A 1 206 ? 6.105 0.117 -1.612 1.00 94.06 206 GLY A CA 1
ATOM 1644 C C . GLY A 1 206 ? 7.185 -0.131 -2.658 1.00 94.06 206 GLY A C 1
ATOM 1645 O O . GLY A 1 206 ? 8.108 0.669 -2.812 1.00 94.06 206 GLY A O 1
ATOM 1646 N N . LEU A 1 207 ? 7.047 -1.241 -3.377 1.00 96.00 207 LEU A N 1
ATOM 1647 C CA . LEU A 1 207 ? 7.881 -1.615 -4.513 1.00 96.00 207 LEU A CA 1
ATOM 1648 C C . LEU A 1 207 ? 6.998 -2.049 -5.679 1.00 96.00 207 LEU A C 1
ATOM 1650 O O . LEU A 1 207 ? 6.036 -2.795 -5.484 1.00 96.00 207 LEU A O 1
ATOM 1654 N N . VAL A 1 208 ? 7.379 -1.642 -6.886 1.00 97.44 208 VAL A N 1
ATOM 1655 C CA . VAL A 1 208 ? 6.909 -2.249 -8.139 1.00 97.44 208 VAL A CA 1
ATOM 1656 C C . VAL A 1 208 ? 8.127 -2.788 -8.861 1.00 97.44 208 VAL A C 1
ATOM 1658 O O . VAL A 1 208 ? 8.999 -2.014 -9.234 1.00 97.44 208 VAL A O 1
ATOM 1661 N N . MET A 1 209 ? 8.213 -4.098 -9.041 1.00 96.50 209 MET A N 1
ATOM 1662 C CA . MET A 1 209 ? 9.323 -4.750 -9.727 1.00 96.50 209 MET A CA 1
ATOM 1663 C C . MET A 1 209 ? 8.816 -5.336 -11.032 1.00 96.50 209 MET A C 1
ATOM 1665 O O . MET A 1 209 ? 7.891 -6.137 -11.019 1.00 96.50 209 MET A O 1
ATOM 1669 N N . LEU A 1 210 ? 9.418 -4.935 -12.141 1.00 97.19 210 LEU A N 1
ATOM 1670 C CA . LEU A 1 210 ? 9.132 -5.434 -13.477 1.00 97.19 210 LEU A CA 1
ATOM 1671 C C . LEU A 1 210 ? 10.263 -6.353 -13.912 1.00 97.19 210 LEU A C 1
ATOM 1673 O O . LEU A 1 210 ? 11.427 -6.049 -13.650 1.00 97.19 210 LEU A O 1
ATOM 1677 N N . TYR A 1 211 ? 9.931 -7.438 -14.598 1.00 96.06 211 TYR A N 1
ATOM 1678 C CA . TYR A 1 211 ? 10.894 -8.435 -15.045 1.00 96.06 211 TYR A CA 1
ATOM 1679 C C . TYR A 1 211 ? 10.720 -8.750 -16.527 1.00 96.06 211 TYR A C 1
ATOM 1681 O O . TYR A 1 211 ? 9.602 -8.787 -17.046 1.00 96.06 211 TYR A O 1
ATOM 1689 N N . THR A 1 212 ? 11.838 -9.022 -17.195 1.00 93.94 212 THR A N 1
ATOM 1690 C CA . THR A 1 212 ? 11.855 -9.569 -18.555 1.00 93.94 212 THR A CA 1
ATOM 1691 C C . THR A 1 212 ? 12.959 -10.611 -18.716 1.00 93.94 212 THR A C 1
ATOM 1693 O O . THR A 1 212 ? 14.009 -10.550 -18.068 1.00 93.94 212 THR A O 1
ATOM 1696 N N . THR A 1 213 ? 12.704 -11.584 -19.583 1.00 91.81 213 THR A N 1
ATOM 1697 C CA . THR A 1 213 ? 13.665 -12.588 -20.057 1.00 91.81 213 THR A CA 1
ATOM 1698 C C . THR A 1 213 ? 14.780 -12.001 -20.921 1.00 91.81 213 THR A C 1
ATOM 1700 O O . THR A 1 213 ? 15.832 -12.620 -21.062 1.00 91.81 213 THR A O 1
ATOM 1703 N N . ARG A 1 214 ? 14.607 -10.782 -21.445 1.00 86.88 214 ARG A N 1
ATOM 1704 C CA . ARG A 1 214 ? 15.630 -10.093 -22.241 1.00 86.88 214 ARG A CA 1
ATOM 1705 C C . ARG A 1 214 ? 16.791 -9.631 -21.367 1.00 86.88 214 ARG A C 1
ATOM 1707 O O . ARG A 1 214 ? 16.586 -8.994 -20.330 1.00 86.88 214 ARG A O 1
ATOM 1714 N N . GLU A 1 215 ? 18.014 -9.894 -21.808 1.00 82.88 215 GLU A N 1
ATOM 1715 C CA . GLU A 1 215 ? 19.195 -9.205 -21.285 1.00 82.88 215 GLU A CA 1
ATOM 1716 C C . GLU A 1 215 ? 19.141 -7.733 -21.703 1.00 82.88 215 GLU A C 1
ATOM 1718 O O . GLU A 1 215 ? 18.689 -7.419 -22.804 1.00 82.88 215 GLU A O 1
ATOM 1723 N N . TYR A 1 216 ? 19.549 -6.828 -20.812 1.00 81.75 216 TYR A N 1
ATOM 1724 C CA . TYR A 1 216 ? 19.501 -5.380 -21.057 1.00 81.75 216 TYR A CA 1
ATOM 1725 C C . TYR A 1 216 ? 18.104 -4.825 -21.378 1.00 81.75 216 TYR A C 1
ATOM 1727 O O . TYR A 1 216 ? 17.954 -3.769 -21.990 1.00 81.75 216 TYR A O 1
ATOM 1735 N N . GLY A 1 217 ? 17.056 -5.507 -20.907 1.00 80.94 217 GLY A N 1
ATOM 1736 C CA . GLY A 1 217 ? 15.670 -5.238 -21.292 1.00 80.94 217 GLY A CA 1
ATOM 1737 C C . GLY A 1 217 ? 15.128 -3.861 -20.895 1.00 80.94 217 GLY A C 1
ATOM 1738 O O . GLY A 1 217 ? 14.123 -3.432 -21.454 1.00 80.94 217 GLY A O 1
ATOM 1739 N N . PHE A 1 218 ? 15.786 -3.157 -19.969 1.00 86.00 218 PHE A N 1
ATOM 1740 C CA . PHE A 1 218 ? 15.389 -1.820 -19.518 1.00 86.00 218 PHE A CA 1
ATOM 1741 C C . PHE A 1 218 ? 16.452 -0.743 -19.795 1.00 86.00 218 PHE A C 1
ATOM 1743 O O . PHE A 1 218 ? 16.331 0.371 -19.291 1.00 86.00 218 PHE A O 1
ATOM 1750 N N . GLU A 1 219 ? 17.504 -1.045 -20.568 1.00 80.31 219 GLU A N 1
ATOM 1751 C CA . GLU A 1 219 ? 18.616 -0.115 -20.843 1.00 80.31 219 GLU A CA 1
ATOM 1752 C C . GLU A 1 219 ? 18.188 1.146 -21.603 1.00 80.31 219 GLU A C 1
ATOM 1754 O O . GLU A 1 219 ? 18.788 2.206 -21.446 1.00 80.31 219 GLU A O 1
ATOM 1759 N N . THR A 1 220 ? 17.125 1.053 -22.397 1.00 74.25 220 THR A N 1
ATOM 1760 C CA . THR A 1 220 ? 16.679 2.137 -23.276 1.00 74.25 220 THR A CA 1
ATOM 1761 C C . THR A 1 220 ? 15.919 3.253 -22.560 1.00 74.25 220 THR A C 1
ATOM 1763 O O . THR A 1 220 ? 15.669 4.284 -23.177 1.00 74.25 220 THR A O 1
ATOM 1766 N N . PHE A 1 221 ? 15.525 3.073 -21.293 1.00 81.19 221 PHE A N 1
ATOM 1767 C CA . PHE A 1 221 ? 14.711 4.052 -20.568 1.00 81.19 221 PHE A CA 1
ATOM 1768 C C . PHE A 1 221 ? 15.564 5.115 -19.869 1.00 81.19 221 PHE A C 1
ATOM 1770 O O . PHE A 1 221 ? 16.415 4.810 -19.035 1.00 81.19 221 PHE A O 1
ATOM 1777 N N . ASP A 1 222 ? 15.269 6.382 -20.151 1.00 75.81 222 ASP A N 1
ATOM 1778 C CA . ASP A 1 222 ? 15.948 7.523 -19.538 1.00 75.81 222 ASP A CA 1
ATOM 1779 C C . ASP A 1 222 ? 15.618 7.707 -18.038 1.00 75.81 222 ASP A C 1
ATOM 1781 O O . ASP A 1 222 ? 14.499 7.480 -17.564 1.00 75.81 222 ASP A O 1
ATOM 1785 N N . GLU A 1 223 ? 16.598 8.204 -17.279 1.00 79.12 223 GLU A N 1
ATOM 1786 C CA . GLU A 1 223 ? 16.498 8.464 -15.837 1.00 79.12 223 GLU A CA 1
ATOM 1787 C C . GLU A 1 223 ? 15.345 9.415 -15.475 1.00 79.12 223 GLU A C 1
ATOM 1789 O O . GLU A 1 223 ? 14.626 9.205 -14.489 1.00 79.12 223 GLU A O 1
ATOM 1794 N N . ARG A 1 224 ? 15.112 10.461 -16.275 1.00 76.38 224 ARG A N 1
ATOM 1795 C CA . ARG A 1 224 ? 14.031 11.423 -16.037 1.00 76.38 224 ARG A CA 1
ATOM 1796 C C . ARG A 1 224 ? 12.671 10.759 -16.209 1.00 76.38 224 ARG A C 1
ATOM 1798 O O . ARG A 1 224 ? 11.758 11.076 -15.438 1.00 76.38 224 ARG A O 1
ATOM 1805 N N . PHE A 1 225 ? 12.527 9.875 -17.197 1.00 78.88 225 PHE A N 1
ATOM 1806 C CA . PHE A 1 225 ? 11.310 9.098 -17.430 1.00 78.88 225 PHE A CA 1
ATOM 1807 C C . PHE A 1 225 ? 11.019 8.170 -16.244 1.00 78.88 225 PHE A C 1
ATOM 1809 O O . PHE A 1 225 ? 9.957 8.280 -15.616 1.00 78.88 225 PHE A O 1
ATOM 1816 N N . LEU A 1 226 ? 11.995 7.345 -15.858 1.00 87.44 226 LEU A N 1
ATOM 1817 C CA . LEU A 1 226 ? 11.877 6.407 -14.738 1.00 87.44 226 LEU A CA 1
ATOM 1818 C C . LEU A 1 226 ? 11.597 7.131 -13.416 1.00 87.44 226 LEU A C 1
ATOM 1820 O O . LEU A 1 226 ? 10.673 6.777 -12.678 1.00 87.44 226 LEU A O 1
ATOM 1824 N N . GLY A 1 227 ? 12.318 8.219 -13.143 1.00 84.44 227 GLY A N 1
ATOM 1825 C CA . GLY A 1 227 ? 12.115 9.031 -11.949 1.00 84.44 227 GLY A CA 1
ATOM 1826 C C . GLY A 1 227 ? 10.730 9.685 -11.883 1.00 84.44 227 GLY A C 1
ATOM 1827 O O . GLY A 1 227 ? 10.177 9.844 -10.791 1.00 84.44 227 GLY A O 1
ATOM 1828 N N . LYS A 1 228 ? 10.136 10.071 -13.024 1.00 81.19 228 LYS A N 1
ATOM 1829 C CA . LYS A 1 228 ? 8.760 10.598 -13.071 1.00 81.19 228 LYS A CA 1
ATOM 1830 C C . LYS A 1 228 ? 7.727 9.504 -12.812 1.00 81.19 228 LYS A C 1
ATOM 1832 O O . LYS A 1 228 ? 6.854 9.737 -11.978 1.00 81.19 228 LYS A O 1
ATOM 1837 N N . CYS A 1 229 ? 7.867 8.332 -13.430 1.00 86.38 229 CYS A N 1
ATOM 1838 C CA . CYS A 1 229 ? 6.994 7.183 -13.170 1.00 86.38 229 CYS A CA 1
ATOM 1839 C C . CYS A 1 229 ? 7.011 6.812 -11.680 1.00 86.38 229 CYS A C 1
ATOM 1841 O O . CYS A 1 229 ? 5.963 6.774 -11.038 1.00 86.38 229 CYS A O 1
ATOM 1843 N N . ALA A 1 230 ? 8.206 6.683 -11.089 1.00 88.94 230 ALA A N 1
ATOM 1844 C CA . ALA A 1 230 ? 8.375 6.399 -9.665 1.00 88.94 230 ALA A CA 1
ATOM 1845 C C . ALA A 1 230 ? 7.645 7.413 -8.769 1.00 88.94 230 ALA A C 1
ATOM 1847 O O . ALA A 1 230 ? 6.980 7.045 -7.799 1.00 88.94 230 ALA A O 1
ATOM 1848 N N . ARG A 1 231 ? 7.767 8.711 -9.087 1.00 87.31 231 ARG A N 1
ATOM 1849 C CA . ARG A 1 231 ? 7.102 9.791 -8.345 1.00 87.31 231 ARG A CA 1
ATOM 1850 C C . ARG A 1 231 ? 5.586 9.725 -8.469 1.00 87.31 231 ARG A C 1
ATOM 1852 O O . ARG A 1 231 ? 4.922 9.873 -7.451 1.00 87.31 231 ARG A O 1
ATOM 1859 N N . LEU A 1 232 ? 5.055 9.517 -9.672 1.00 82.69 232 LEU A N 1
ATOM 1860 C CA . LEU A 1 232 ? 3.611 9.438 -9.892 1.00 82.69 232 LEU A CA 1
ATOM 1861 C C . LEU A 1 232 ? 3.008 8.265 -9.127 1.00 82.69 232 LEU A C 1
ATOM 1863 O O . LEU A 1 232 ? 2.113 8.482 -8.319 1.00 82.69 232 LEU A O 1
ATOM 1867 N N . VAL A 1 233 ? 3.574 7.063 -9.261 1.00 88.69 233 VAL A N 1
ATOM 1868 C CA . VAL A 1 233 ? 3.098 5.892 -8.507 1.00 88.69 233 VAL A CA 1
ATOM 1869 C C . VAL A 1 233 ? 3.207 6.125 -6.998 1.00 88.69 233 VAL A C 1
ATOM 1871 O O . VAL A 1 233 ? 2.264 5.841 -6.260 1.00 88.69 233 VAL A O 1
ATOM 1874 N N . SER A 1 234 ? 4.314 6.713 -6.524 1.00 89.56 234 SER A N 1
ATOM 1875 C CA . SER A 1 234 ? 4.474 7.051 -5.101 1.00 89.56 234 SER A CA 1
ATOM 1876 C C . SER A 1 234 ? 3.387 8.007 -4.606 1.00 89.56 234 SER A C 1
ATOM 1878 O O . SER A 1 234 ? 2.875 7.839 -3.503 1.00 89.56 234 SER A O 1
ATOM 1880 N N . LEU A 1 235 ? 3.031 9.016 -5.404 1.00 83.75 235 LEU A N 1
ATOM 1881 C CA . LEU A 1 235 ? 1.994 9.986 -5.057 1.00 83.75 235 LEU A CA 1
ATOM 1882 C C . LEU A 1 235 ? 0.608 9.339 -5.055 1.00 83.75 235 LEU A C 1
ATOM 1884 O O . LEU A 1 235 ? -0.135 9.517 -4.091 1.00 83.75 235 LEU A O 1
ATOM 1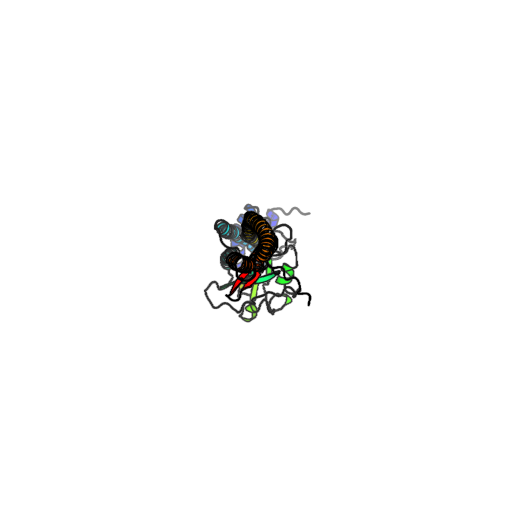888 N N . THR A 1 236 ? 0.275 8.568 -6.091 1.00 80.75 236 THR A N 1
ATOM 1889 C CA . THR A 1 236 ? -1.038 7.932 -6.237 1.00 80.75 236 THR A CA 1
ATOM 1890 C C . THR A 1 236 ? -1.286 6.912 -5.124 1.00 80.75 236 THR A C 1
ATOM 1892 O O . THR A 1 236 ? -2.310 6.979 -4.442 1.00 80.75 236 THR A O 1
ATOM 1895 N N . VAL A 1 237 ? -0.325 6.019 -4.863 1.00 83.06 237 VAL A N 1
ATOM 1896 C CA . VAL A 1 237 ? -0.440 5.007 -3.798 1.00 83.06 237 VAL A CA 1
ATOM 1897 C C . VAL A 1 237 ? -0.337 5.655 -2.413 1.00 83.06 237 VAL A C 1
ATOM 1899 O O . VAL A 1 237 ? -1.158 5.383 -1.536 1.00 83.06 237 VAL A O 1
ATOM 1902 N N . GLY A 1 238 ? 0.626 6.562 -2.211 1.00 81.50 238 GLY A N 1
ATOM 1903 C CA . GLY A 1 238 ? 0.850 7.235 -0.929 1.00 81.50 238 GLY A CA 1
ATOM 1904 C C . GLY A 1 238 ? -0.349 8.071 -0.474 1.00 81.50 238 GLY A C 1
ATOM 1905 O O . GLY A 1 238 ? -0.721 8.023 0.698 1.00 81.50 238 GLY A O 1
ATOM 1906 N N . ARG A 1 239 ? -1.031 8.769 -1.396 1.00 73.75 239 ARG A N 1
ATOM 1907 C CA . ARG A 1 239 ? -2.264 9.514 -1.087 1.00 73.75 239 ARG A CA 1
ATOM 1908 C C . ARG A 1 239 ? -3.358 8.596 -0.537 1.00 73.75 239 ARG A C 1
ATOM 1910 O O . ARG A 1 239 ? -4.061 8.988 0.389 1.00 73.75 239 ARG A O 1
ATOM 1917 N N . ARG A 1 240 ? -3.493 7.373 -1.058 1.00 73.31 240 ARG A N 1
ATOM 1918 C CA . ARG A 1 240 ? -4.484 6.399 -0.566 1.00 73.31 240 ARG A CA 1
ATOM 1919 C C . ARG A 1 240 ? -4.133 5.857 0.811 1.00 73.31 240 ARG A C 1
ATOM 1921 O O . ARG A 1 240 ? -5.029 5.704 1.633 1.00 73.31 240 ARG A O 1
ATOM 1928 N N . ILE A 1 241 ? -2.849 5.640 1.088 1.00 70.06 241 ILE A N 1
ATOM 1929 C CA . ILE A 1 241 ? -2.382 5.278 2.434 1.00 70.06 241 ILE A CA 1
ATOM 1930 C C . ILE A 1 241 ? -2.713 6.399 3.428 1.00 70.06 241 ILE A C 1
ATOM 1932 O O . ILE A 1 241 ? -3.234 6.122 4.505 1.00 70.06 241 ILE A O 1
ATOM 1936 N N . ALA A 1 242 ? -2.467 7.660 3.061 1.00 69.25 242 ALA A N 1
ATOM 1937 C CA . ALA A 1 242 ? -2.779 8.807 3.911 1.00 69.25 242 ALA A CA 1
ATOM 1938 C C . ALA A 1 242 ? -4.288 8.950 4.182 1.00 69.25 242 ALA A C 1
ATOM 1940 O O . ALA A 1 242 ? -4.683 9.117 5.329 1.00 69.25 242 ALA A O 1
ATOM 1941 N N . VAL A 1 243 ? -5.135 8.817 3.154 1.00 65.38 243 VAL A N 1
ATOM 1942 C CA . VAL A 1 243 ? -6.602 8.871 3.310 1.00 65.38 243 VAL A CA 1
ATOM 1943 C C . VAL A 1 243 ? -7.127 7.713 4.163 1.00 65.38 243 VAL A C 1
ATOM 1945 O O . VAL A 1 243 ? -7.999 7.920 5.002 1.00 65.38 243 VAL A O 1
ATOM 1948 N N . ALA A 1 244 ? -6.596 6.500 3.986 1.00 60.31 244 ALA A N 1
ATOM 1949 C CA . ALA A 1 244 ? -6.971 5.358 4.818 1.00 60.31 244 ALA A CA 1
ATOM 1950 C C . ALA A 1 244 ? -6.605 5.589 6.294 1.00 60.31 244 ALA A C 1
ATOM 1952 O O . ALA A 1 244 ? -7.411 5.292 7.173 1.00 60.31 244 ALA A O 1
ATOM 1953 N N . ARG A 1 245 ? -5.428 6.174 6.563 1.00 65.56 245 ARG A N 1
ATOM 1954 C CA . ARG A 1 245 ? -5.016 6.577 7.917 1.00 65.56 245 ARG A CA 1
ATOM 1955 C C . ARG A 1 245 ? -5.949 7.633 8.509 1.00 65.56 245 ARG A C 1
ATOM 1957 O O . ARG A 1 245 ? -6.445 7.417 9.602 1.00 65.56 245 ARG A O 1
ATOM 1964 N N . ASP A 1 246 ? -6.252 8.700 7.772 1.00 66.00 246 ASP A N 1
ATOM 1965 C CA . ASP A 1 246 ? -7.166 9.768 8.219 1.00 66.00 246 ASP A CA 1
ATOM 1966 C C . ASP A 1 246 ? -8.588 9.242 8.491 1.00 66.00 246 ASP A C 1
ATOM 1968 O O . ASP A 1 246 ? -9.240 9.623 9.460 1.00 66.00 246 ASP A O 1
ATOM 1972 N N . THR A 1 247 ? -9.067 8.302 7.673 1.00 60.53 247 THR A N 1
ATOM 1973 C CA . THR A 1 247 ? -10.378 7.668 7.883 1.00 60.53 247 THR A CA 1
ATOM 1974 C C . THR A 1 247 ? -10.385 6.818 9.156 1.00 60.53 247 THR A C 1
ATOM 1976 O O . THR A 1 247 ? -11.333 6.893 9.937 1.00 60.53 247 THR A O 1
ATOM 1979 N N . LEU A 1 248 ? -9.322 6.041 9.396 1.00 59.31 248 LEU A N 1
ATOM 1980 C CA . LEU A 1 248 ? -9.151 5.278 10.636 1.00 59.31 248 LEU A CA 1
ATOM 1981 C C . LEU A 1 248 ? -9.012 6.196 11.854 1.00 59.31 248 LEU A C 1
ATOM 1983 O O . LEU A 1 248 ? -9.609 5.911 12.887 1.00 59.31 248 LEU A O 1
ATOM 1987 N N . GLU A 1 249 ? -8.284 7.304 11.731 1.00 61.28 249 GLU A N 1
ATOM 1988 C CA . GLU A 1 249 ? -8.131 8.316 12.780 1.00 61.28 249 GLU A CA 1
ATOM 1989 C C . GLU A 1 249 ? -9.473 8.913 13.185 1.00 61.28 249 GLU A C 1
ATOM 1991 O O . GLU A 1 249 ? -9.816 8.939 14.367 1.00 61.28 249 GLU A O 1
ATOM 1996 N N . LYS A 1 250 ? -10.278 9.316 12.200 1.00 62.19 250 LYS A N 1
ATOM 1997 C CA . LYS A 1 250 ? -11.624 9.847 12.428 1.00 62.19 250 LYS A CA 1
ATOM 1998 C C . LYS A 1 250 ? -12.555 8.809 13.042 1.00 62.19 250 LYS A C 1
ATOM 2000 O O . LYS A 1 250 ? -13.265 9.129 13.992 1.00 62.19 250 LYS A O 1
ATOM 2005 N N . ALA A 1 251 ? -12.533 7.571 12.547 1.00 57.03 251 ALA A N 1
ATOM 2006 C CA . ALA A 1 251 ? -13.341 6.484 13.095 1.00 57.03 251 ALA A CA 1
ATOM 2007 C C . ALA A 1 251 ? -12.954 6.167 14.550 1.00 57.03 251 ALA A C 1
ATOM 2009 O O . ALA A 1 251 ? -13.825 6.077 15.414 1.00 57.03 251 ALA A O 1
ATOM 2010 N N . ALA A 1 252 ? -11.655 6.073 14.844 1.00 60.72 252 ALA A N 1
ATOM 2011 C CA . ALA A 1 252 ? -11.149 5.842 16.192 1.00 60.72 252 ALA A CA 1
ATOM 2012 C C . ALA A 1 252 ? -11.435 7.022 17.132 1.00 60.72 252 ALA A C 1
ATOM 2014 O O . ALA A 1 252 ? -11.811 6.816 18.285 1.00 60.72 252 ALA A O 1
ATOM 2015 N N . GLY A 1 253 ? -11.306 8.257 16.644 1.00 58.28 253 GLY A N 1
ATOM 2016 C CA . GLY A 1 253 ? -11.655 9.470 17.379 1.00 58.28 253 GLY A CA 1
ATOM 2017 C C . GLY A 1 253 ? -13.139 9.518 17.747 1.00 58.28 253 GLY A C 1
ATOM 2018 O O . GLY A 1 253 ? -13.469 9.756 18.910 1.00 58.28 253 GLY A O 1
ATOM 2019 N N . ALA A 1 254 ? -14.026 9.216 16.794 1.00 56.12 254 ALA A N 1
ATOM 2020 C CA . ALA A 1 254 ? -15.465 9.131 17.028 1.00 56.12 254 ALA A CA 1
ATOM 2021 C C . ALA A 1 254 ? -15.805 8.017 18.031 1.00 56.12 254 ALA A C 1
ATOM 2023 O O . ALA A 1 254 ? -16.470 8.282 19.031 1.00 56.12 254 ALA A O 1
ATOM 2024 N N . MET A 1 255 ? -15.294 6.798 17.825 1.00 63.66 255 MET A N 1
ATOM 2025 C CA . MET A 1 255 ? -15.496 5.679 18.756 1.00 63.66 255 MET A CA 1
ATOM 2026 C C . MET A 1 255 ? -15.000 6.002 20.164 1.00 63.66 255 MET A C 1
ATOM 2028 O O . MET A 1 255 ? -15.673 5.664 21.133 1.00 63.66 255 MET A O 1
ATOM 2032 N N . ALA A 1 256 ? -13.868 6.694 20.296 1.00 67.69 256 ALA A N 1
ATOM 2033 C CA . ALA A 1 256 ? -13.370 7.100 21.599 1.00 67.69 256 ALA A CA 1
ATOM 2034 C C . ALA A 1 256 ? -14.285 8.113 22.286 1.00 67.69 256 ALA A C 1
ATOM 2036 O O . ALA A 1 256 ? -14.532 7.995 23.481 1.00 67.69 256 ALA A O 1
ATOM 2037 N N . HIS A 1 257 ? -14.810 9.089 21.547 1.00 62.84 257 HIS A N 1
ATOM 2038 C CA . HIS A 1 257 ? -15.724 10.079 22.105 1.00 62.84 257 HIS A CA 1
ATOM 2039 C C . HIS A 1 257 ? -17.058 9.449 22.544 1.00 62.84 257 HIS A C 1
ATOM 2041 O O . HIS A 1 257 ? -17.466 9.606 23.693 1.00 62.84 257 HIS A O 1
ATOM 2047 N N . TYR A 1 258 ? -17.716 8.685 21.664 1.00 61.03 258 TYR A N 1
ATOM 2048 C CA . TYR A 1 258 ? -18.991 8.031 21.987 1.00 61.03 258 TYR A CA 1
ATOM 2049 C C . TYR A 1 258 ? -18.833 6.934 23.044 1.00 61.03 258 TYR A C 1
ATOM 2051 O O . TYR A 1 258 ? -19.634 6.859 23.974 1.00 61.03 258 TYR A O 1
ATOM 2059 N N . GLY A 1 259 ? -17.780 6.122 22.934 1.00 62.44 259 GLY A N 1
ATOM 2060 C CA . GLY A 1 259 ? -17.481 5.054 23.881 1.00 62.44 259 GLY A CA 1
ATOM 2061 C C . GLY A 1 259 ? -17.185 5.588 25.280 1.00 62.44 259 GLY A C 1
ATOM 2062 O O . GLY A 1 259 ? -17.775 5.106 26.239 1.00 62.44 259 GLY A O 1
ATOM 2063 N N . ASN A 1 260 ? -16.359 6.632 25.411 1.00 68.69 260 ASN A N 1
ATOM 2064 C CA . ASN A 1 260 ? -16.077 7.235 26.718 1.00 68.69 260 ASN A CA 1
ATOM 2065 C C . ASN A 1 260 ? -17.331 7.839 27.365 1.00 68.69 260 ASN A C 1
ATOM 2067 O O . ASN A 1 260 ? -17.514 7.703 28.572 1.00 68.69 260 ASN A O 1
ATOM 2071 N N . ASN A 1 261 ? -18.217 8.465 26.583 1.00 68.00 261 ASN A N 1
ATOM 2072 C CA . ASN A 1 261 ? -19.476 8.989 27.114 1.00 68.00 261 ASN A CA 1
ATOM 2073 C C . ASN A 1 261 ? -20.392 7.867 27.620 1.00 68.00 261 ASN A C 1
ATOM 2075 O O . ASN A 1 261 ? -20.896 7.956 28.736 1.00 68.00 261 ASN A O 1
ATOM 2079 N N . ALA A 1 262 ? -20.566 6.796 26.841 1.00 62.66 262 ALA A N 1
ATOM 2080 C CA . ALA A 1 262 ? -21.365 5.644 27.257 1.00 62.66 262 ALA A CA 1
ATOM 2081 C C . ALA A 1 262 ? -20.791 4.967 28.515 1.00 62.66 262 ALA A C 1
ATOM 2083 O O . ALA A 1 262 ? -21.539 4.648 29.436 1.00 62.66 262 ALA A O 1
ATOM 2084 N N . LEU A 1 263 ? -19.465 4.817 28.592 1.00 72.06 263 LEU A N 1
ATOM 2085 C CA . LEU A 1 263 ? -18.778 4.241 29.750 1.00 72.06 263 LEU A CA 1
ATOM 2086 C C . LEU A 1 263 ? -18.933 5.094 31.009 1.00 72.06 263 LEU A C 1
ATOM 2088 O O . LEU A 1 263 ? -19.174 4.552 32.083 1.00 72.06 263 LEU A O 1
ATOM 2092 N N . ASN A 1 264 ? -18.847 6.421 30.890 1.00 70.75 264 ASN A N 1
ATOM 2093 C CA . ASN A 1 264 ? -19.100 7.314 32.020 1.00 70.75 264 ASN A CA 1
ATOM 2094 C C . ASN A 1 264 ? -20.547 7.203 32.517 1.00 70.75 264 ASN A C 1
ATOM 2096 O O . ASN A 1 264 ? -20.766 7.177 33.722 1.00 70.75 264 ASN A O 1
ATOM 2100 N N . ILE A 1 265 ? -21.525 7.090 31.611 1.00 69.12 265 ILE A N 1
ATOM 2101 C CA . ILE A 1 265 ? -22.930 6.885 31.992 1.00 69.12 265 ILE A CA 1
ATOM 2102 C C . ILE A 1 265 ? -23.093 5.555 32.738 1.00 69.12 265 ILE A C 1
ATOM 2104 O O . ILE A 1 265 ? -23.682 5.541 33.813 1.00 69.12 265 ILE A O 1
ATOM 2108 N N . MET A 1 266 ? -22.542 4.457 32.209 1.00 72.56 266 MET A N 1
ATOM 2109 C CA . MET A 1 266 ? -22.602 3.142 32.863 1.00 72.56 266 MET A CA 1
ATOM 2110 C C . MET A 1 266 ? -21.930 3.153 34.235 1.00 72.56 266 MET A C 1
ATOM 2112 O O . MET A 1 266 ? -22.487 2.611 35.184 1.00 72.56 266 MET A O 1
ATOM 2116 N N . ARG A 1 267 ? -20.768 3.808 34.358 1.00 73.75 267 ARG A N 1
ATOM 2117 C CA . ARG A 1 267 ? -20.072 3.966 35.637 1.00 73.75 267 ARG A CA 1
ATOM 2118 C C . ARG A 1 267 ? -20.934 4.709 36.649 1.00 73.75 267 ARG A C 1
ATOM 2120 O O . ARG A 1 267 ? -21.128 4.192 37.737 1.00 73.75 267 ARG A O 1
ATOM 2127 N N . ASN A 1 268 ? -21.480 5.865 36.274 1.00 73.44 268 ASN A N 1
ATOM 2128 C CA . ASN A 1 268 ? -22.311 6.663 37.173 1.00 73.44 268 ASN A CA 1
ATOM 2129 C C . ASN A 1 268 ? -23.556 5.883 37.632 1.00 73.44 268 ASN A C 1
ATOM 2131 O O . ASN A 1 268 ? -23.938 5.967 38.792 1.00 73.44 268 ASN A O 1
ATOM 2135 N N . GLN A 1 269 ? -24.183 5.109 36.736 1.00 72.50 269 GLN A N 1
ATOM 2136 C CA . GLN A 1 269 ? -25.323 4.256 37.093 1.00 72.50 269 GLN A CA 1
ATOM 2137 C C . GLN A 1 269 ? -24.914 3.121 38.039 1.00 72.50 269 GLN A C 1
ATOM 2139 O O . GLN A 1 269 ? -25.615 2.860 39.009 1.00 72.50 269 GLN A O 1
ATOM 2144 N N . ALA A 1 270 ? -23.775 2.470 37.793 1.00 73.00 270 ALA A N 1
ATOM 2145 C CA . ALA A 1 270 ? -23.277 1.405 38.659 1.00 73.00 270 ALA A CA 1
ATOM 2146 C C . ALA A 1 270 ? -22.847 1.924 40.043 1.00 73.00 270 ALA A C 1
ATOM 2148 O O . ALA A 1 270 ? -23.123 1.265 41.039 1.00 73.00 270 ALA A O 1
ATOM 2149 N N . GLU A 1 271 ? -22.219 3.102 40.113 1.00 75.75 271 GLU A N 1
ATOM 2150 C CA . GLU A 1 271 ? -21.885 3.785 41.372 1.00 75.75 271 GLU A CA 1
ATOM 2151 C C . GLU A 1 271 ? -23.157 4.114 42.163 1.00 75.75 271 GLU A C 1
ATOM 2153 O O . GLU A 1 271 ? -23.250 3.756 43.332 1.00 75.75 271 GLU A O 1
ATOM 2158 N N . TYR A 1 272 ? -24.178 4.679 41.509 1.00 78.12 272 TYR A N 1
ATOM 2159 C CA . TYR A 1 272 ? -25.464 4.962 42.149 1.00 78.12 272 TYR A CA 1
ATOM 2160 C C . TYR A 1 272 ? -26.180 3.695 42.644 1.00 78.12 272 TYR A C 1
ATOM 2162 O O . TYR A 1 272 ? -26.709 3.665 43.751 1.00 78.12 272 TYR A O 1
ATOM 2170 N N . CYS A 1 273 ? -26.175 2.615 41.856 1.00 76.38 273 CYS A N 1
ATOM 2171 C CA . CYS A 1 273 ? -26.688 1.327 42.321 1.00 76.38 273 CYS A CA 1
ATOM 2172 C C . CYS A 1 273 ? -25.899 0.791 43.524 1.00 76.38 273 CYS A C 1
ATOM 2174 O O . CYS A 1 273 ? -26.498 0.165 44.391 1.00 76.38 273 CYS A O 1
ATOM 2176 N N . GLY A 1 274 ? -24.588 1.044 43.589 1.00 76.31 274 GLY A N 1
ATOM 2177 C CA . GLY A 1 274 ? -23.754 0.715 44.744 1.00 76.31 274 GLY A CA 1
ATOM 2178 C C . GLY A 1 274 ? -24.206 1.451 46.004 1.00 76.31 274 GLY A C 1
ATOM 2179 O O . GLY A 1 274 ? -24.453 0.799 47.013 1.00 76.31 274 GLY A O 1
ATOM 2180 N N . GLU A 1 275 ? -24.415 2.769 45.919 1.00 80.62 275 GLU A N 1
ATOM 2181 C CA . GLU A 1 275 ? -24.951 3.571 47.033 1.00 80.62 275 GLU A CA 1
ATOM 2182 C C . GLU A 1 275 ? -26.311 3.037 47.515 1.00 80.62 275 GLU A C 1
ATOM 2184 O O . GLU A 1 275 ? -26.525 2.859 48.711 1.00 80.62 275 GLU A O 1
ATOM 2189 N N . LEU A 1 276 ? -27.217 2.692 46.591 1.00 79.00 276 LEU A N 1
ATOM 2190 C CA . LEU A 1 276 ? -28.514 2.105 46.947 1.00 79.00 276 LEU A CA 1
ATOM 2191 C C . LEU A 1 276 ? -28.377 0.743 47.642 1.00 79.00 276 LEU A C 1
ATOM 2193 O O . LEU A 1 276 ? -29.149 0.446 48.550 1.00 79.00 276 LEU A O 1
ATOM 2197 N N . VAL A 1 277 ? -27.428 -0.097 47.221 1.00 84.12 277 VAL A N 1
ATOM 2198 C CA . VAL A 1 277 ? -27.172 -1.391 47.871 1.00 84.12 277 VAL A CA 1
ATOM 2199 C C . VAL A 1 277 ? -26.616 -1.188 49.282 1.00 84.12 277 VAL A C 1
ATOM 2201 O O . VAL A 1 277 ? -27.075 -1.870 50.196 1.00 84.12 277 VAL A O 1
ATOM 2204 N N . GLU A 1 278 ? -25.706 -0.231 49.485 1.00 83.69 278 GLU A N 1
ATOM 2205 C CA . GLU A 1 278 ? -25.194 0.133 50.816 1.00 83.69 278 GLU A CA 1
ATOM 2206 C C . GLU A 1 278 ? -26.315 0.646 51.740 1.00 83.69 278 GLU A C 1
ATOM 2208 O O . GLU A 1 278 ? -26.414 0.225 52.896 1.00 83.69 278 GLU A O 1
ATOM 2213 N N . ASP A 1 279 ? -27.217 1.486 51.224 1.00 83.81 279 ASP A N 1
ATOM 2214 C CA . ASP A 1 279 ? -28.388 1.963 51.967 1.00 83.81 279 ASP A CA 1
ATOM 2215 C C . ASP A 1 279 ? -29.349 0.819 52.340 1.00 83.81 279 ASP A C 1
ATOM 2217 O O . ASP A 1 279 ? -29.903 0.793 53.447 1.00 83.81 279 ASP A O 1
ATOM 2221 N N . ILE A 1 280 ? -29.579 -0.135 51.430 1.00 85.31 280 ILE A N 1
ATOM 2222 C CA . ILE A 1 280 ? -30.428 -1.305 51.699 1.00 85.31 280 ILE A CA 1
ATOM 2223 C C . ILE A 1 280 ? -29.770 -2.200 52.751 1.00 85.31 280 ILE A C 1
ATOM 2225 O O . ILE A 1 280 ? -30.464 -2.615 53.679 1.00 85.31 280 ILE A O 1
ATOM 2229 N N . ASP A 1 281 ? -28.459 -2.436 52.672 1.00 84.75 281 ASP A N 1
ATOM 2230 C CA . ASP A 1 281 ? -27.714 -3.235 53.653 1.00 84.75 281 ASP A CA 1
ATOM 2231 C C . ASP A 1 281 ? -27.790 -2.611 55.055 1.00 84.75 281 ASP A C 1
ATOM 2233 O O . ASP A 1 281 ? -28.153 -3.273 56.033 1.00 84.75 281 ASP A O 1
ATOM 2237 N N . ALA A 1 282 ? -27.586 -1.293 55.161 1.00 86.44 282 ALA A N 1
ATOM 2238 C CA . ALA A 1 282 ? -27.718 -0.569 56.423 1.00 86.44 282 ALA A CA 1
ATOM 2239 C C . ALA A 1 282 ? -29.139 -0.676 57.013 1.00 86.44 282 ALA A C 1
ATOM 2241 O O . ALA A 1 282 ? -29.314 -0.883 58.225 1.00 86.44 282 ALA A O 1
ATOM 2242 N N . ASN A 1 283 ? -30.168 -0.563 56.166 1.00 86.56 283 ASN A N 1
ATOM 2243 C CA . ASN A 1 283 ? -31.565 -0.709 56.572 1.00 86.56 283 ASN A CA 1
ATOM 2244 C C . ASN A 1 283 ? -31.912 -2.149 56.969 1.00 86.56 283 ASN A C 1
ATOM 2246 O O . ASN A 1 283 ? -32.603 -2.349 57.970 1.00 86.56 283 ASN A O 1
ATOM 2250 N N . GLN A 1 284 ? -31.407 -3.148 56.246 1.00 87.44 284 GLN A N 1
ATOM 2251 C CA . GLN A 1 284 ? -31.580 -4.567 56.552 1.00 87.44 284 GLN A CA 1
ATOM 2252 C C . GLN A 1 284 ? -30.910 -4.921 57.882 1.00 87.44 284 GLN A C 1
ATOM 2254 O O . GLN A 1 284 ? -31.547 -5.520 58.750 1.00 87.44 284 GLN A O 1
ATOM 2259 N N . ALA A 1 285 ? -29.675 -4.464 58.109 1.00 87.38 285 ALA A N 1
ATOM 2260 C CA . ALA A 1 285 ? -28.970 -4.639 59.375 1.00 87.38 285 ALA A CA 1
ATOM 2261 C C . ALA A 1 285 ? -29.736 -4.004 60.547 1.00 87.38 285 ALA A C 1
ATOM 2263 O O . ALA A 1 285 ? -29.802 -4.572 61.641 1.00 87.38 285 ALA A O 1
ATOM 2264 N N . ARG A 1 286 ? -30.351 -2.833 60.335 1.00 90.25 286 ARG A N 1
ATOM 2265 C CA . ARG A 1 286 ? -31.225 -2.197 61.330 1.00 90.25 286 ARG A CA 1
ATOM 2266 C C . ARG A 1 286 ? -32.508 -2.999 61.568 1.00 90.25 286 ARG A C 1
ATOM 2268 O O . ARG A 1 286 ? -32.881 -3.180 62.724 1.00 90.25 286 ARG A O 1
ATOM 2275 N N . ALA A 1 287 ? -33.165 -3.479 60.515 1.00 88.31 287 ALA A N 1
ATOM 2276 C CA . ALA A 1 287 ? -34.391 -4.267 60.613 1.00 88.31 287 ALA A CA 1
ATOM 2277 C C . ALA A 1 287 ? -34.160 -5.606 61.334 1.00 88.31 287 ALA A C 1
ATOM 2279 O O . ALA A 1 287 ? -34.958 -5.976 62.191 1.00 88.31 287 ALA A O 1
ATOM 2280 N N . LEU A 1 288 ? -33.034 -6.278 61.074 1.00 88.88 288 LEU A N 1
ATOM 2281 C CA . LEU A 1 288 ? -32.624 -7.496 61.782 1.00 88.88 288 LEU A CA 1
ATOM 2282 C C . LEU A 1 288 ? -32.413 -7.251 63.282 1.00 88.88 288 LEU A C 1
ATOM 2284 O O . LEU A 1 288 ? -32.860 -8.051 64.101 1.00 88.88 288 LEU A O 1
ATOM 2288 N N . ARG A 1 289 ? -31.776 -6.133 63.667 1.00 90.38 289 ARG A N 1
ATOM 2289 C CA . ARG A 1 289 ? -31.644 -5.759 65.089 1.00 90.38 289 ARG A CA 1
ATOM 2290 C C . ARG A 1 289 ? -33.008 -5.557 65.749 1.00 90.38 289 ARG A C 1
ATOM 2292 O O . ARG A 1 289 ? -33.255 -6.140 66.799 1.00 90.38 289 ARG A O 1
ATOM 2299 N N . LEU A 1 290 ? -33.902 -4.806 65.104 1.00 89.81 290 LEU A N 1
ATOM 2300 C CA . LEU A 1 290 ? -35.257 -4.570 65.611 1.00 89.81 290 LEU A CA 1
ATOM 2301 C C . LEU A 1 290 ? -36.079 -5.863 65.708 1.00 89.81 290 LEU A C 1
ATOM 2303 O O . LEU A 1 290 ? -36.809 -6.038 66.677 1.00 89.81 290 LEU A O 1
ATOM 2307 N N . ALA A 1 291 ? -35.949 -6.788 64.751 1.00 88.81 291 ALA A N 1
ATOM 2308 C CA . ALA A 1 291 ? -36.612 -8.092 64.808 1.00 88.81 291 ALA A CA 1
ATOM 2309 C C . ALA A 1 291 ? -36.140 -8.917 66.020 1.00 88.81 291 ALA A C 1
ATOM 2311 O O . ALA A 1 291 ? -36.957 -9.529 66.707 1.00 88.81 291 ALA A O 1
ATOM 2312 N N . ARG A 1 292 ? -34.837 -8.873 66.334 1.00 88.00 292 ARG A N 1
ATOM 2313 C CA . ARG A 1 292 ? -34.265 -9.527 67.523 1.00 88.00 292 ARG A CA 1
ATOM 2314 C C . ARG A 1 292 ? -34.734 -8.906 68.832 1.00 88.00 292 ARG A C 1
ATOM 2316 O O . ARG A 1 292 ? -35.066 -9.640 69.758 1.00 88.00 292 ARG A O 1
ATOM 2323 N N . GLU A 1 293 ? -34.788 -7.580 68.900 1.00 90.06 293 GLU A N 1
ATOM 2324 C CA . GLU A 1 293 ? -35.353 -6.862 70.048 1.00 90.06 293 GLU A CA 1
ATOM 2325 C C . GLU A 1 293 ? -36.834 -7.223 70.239 1.00 90.06 293 GLU A C 1
ATOM 2327 O O . GLU A 1 293 ? -37.244 -7.580 71.340 1.00 90.06 293 GLU A O 1
ATOM 2332 N N . LEU A 1 294 ? -37.618 -7.253 69.155 1.00 87.38 294 LEU A N 1
ATOM 2333 C CA . LEU A 1 294 ? -39.028 -7.647 69.184 1.00 87.38 294 LEU A CA 1
ATOM 2334 C C . LEU A 1 294 ? -39.212 -9.088 69.689 1.00 87.38 294 LEU A C 1
ATOM 2336 O O . LEU A 1 294 ? -40.105 -9.348 70.490 1.00 87.38 294 LEU A O 1
ATOM 2340 N N . MET A 1 295 ? -38.367 -10.029 69.255 1.00 87.38 295 MET A N 1
ATOM 2341 C CA . MET A 1 295 ? -38.392 -11.407 69.760 1.00 87.38 295 MET A CA 1
ATO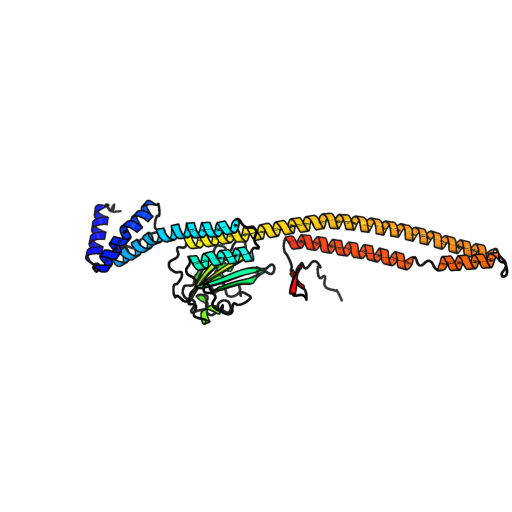M 2342 C C . MET A 1 295 ? -38.146 -11.483 71.268 1.00 87.38 295 MET A C 1
ATOM 2344 O O . MET A 1 295 ? -38.764 -12.314 71.934 1.00 87.38 295 MET A O 1
ATOM 2348 N N . ALA A 1 296 ? -37.257 -10.641 71.803 1.00 87.81 296 ALA A N 1
ATOM 2349 C CA . ALA A 1 296 ? -36.909 -10.633 73.222 1.00 87.81 296 ALA A CA 1
ATOM 2350 C C . ALA A 1 296 ? -38.056 -10.135 74.123 1.00 87.81 296 ALA A C 1
ATOM 2352 O O . ALA A 1 296 ? -38.146 -10.566 75.271 1.00 87.81 296 ALA A O 1
ATOM 2353 N N . GLU A 1 297 ? -38.957 -9.299 73.599 1.00 88.81 297 GLU A N 1
ATOM 2354 C CA . GLU A 1 297 ? -40.139 -8.787 74.314 1.00 88.81 297 GLU A CA 1
ATOM 2355 C C . GLU A 1 297 ? -41.263 -9.832 74.470 1.00 88.81 297 GLU A C 1
ATOM 2357 O O . GLU A 1 297 ? -42.155 -9.686 75.309 1.00 88.81 297 GLU A O 1
ATOM 2362 N N . PHE A 1 298 ? -41.242 -10.907 73.675 1.00 87.38 298 PHE A N 1
ATOM 2363 C CA . PHE A 1 298 ? -42.310 -11.905 73.630 1.00 87.38 298 PHE A CA 1
ATOM 2364 C C . PHE A 1 298 ? -41.891 -13.259 74.249 1.00 87.38 298 PHE A C 1
ATOM 2366 O O . PHE A 1 298 ? -40.831 -13.788 73.902 1.00 87.38 298 PHE A O 1
ATOM 2373 N N . PRO A 1 299 ? -42.730 -13.888 75.106 1.00 85.62 299 PRO A N 1
ATOM 2374 C CA . PRO A 1 299 ? -42.489 -15.237 75.637 1.00 85.62 299 PRO A CA 1
ATOM 2375 C C . PRO A 1 299 ? -42.401 -16.319 74.546 1.00 85.62 299 PRO A C 1
ATOM 2377 O O . PRO A 1 299 ? -42.989 -16.160 73.470 1.00 85.62 299 PRO A O 1
ATOM 2380 N N . GLU A 1 300 ? -41.719 -17.432 74.856 1.00 75.81 300 GLU A N 1
ATOM 2381 C CA . GLU A 1 300 ? -41.266 -18.460 73.894 1.00 75.81 300 GLU A CA 1
ATOM 2382 C C . GLU A 1 300 ? -42.366 -19.089 73.013 1.00 75.81 300 GLU A C 1
ATOM 2384 O O . GLU A 1 300 ? -42.084 -19.416 71.867 1.00 75.81 300 GLU A O 1
ATOM 2389 N N . ASP A 1 301 ? -43.625 -19.125 73.462 1.00 81.38 301 ASP A N 1
ATOM 2390 C CA . ASP A 1 301 ? -44.744 -19.767 72.742 1.00 81.38 301 ASP A CA 1
ATOM 2391 C C . ASP A 1 301 ? -45.815 -18.790 72.232 1.00 81.38 301 ASP A C 1
ATOM 2393 O O . ASP A 1 301 ? -46.968 -19.151 71.973 1.00 81.38 301 ASP A O 1
ATOM 2397 N N . THR A 1 302 ? -45.474 -17.508 72.107 1.00 88.81 302 THR A N 1
ATOM 2398 C CA . THR A 1 302 ? -46.438 -16.508 71.638 1.00 88.81 302 THR A CA 1
ATOM 2399 C C . THR A 1 302 ? -46.385 -16.314 70.128 1.00 88.81 302 THR A C 1
ATOM 2401 O O . THR A 1 302 ? -45.327 -16.288 69.500 1.00 88.81 302 THR A O 1
ATOM 2404 N N . ARG A 1 303 ? -47.558 -16.066 69.535 1.00 87.56 303 ARG A N 1
ATOM 2405 C CA . ARG A 1 303 ? -47.693 -15.718 68.111 1.00 87.56 303 ARG A CA 1
ATOM 2406 C C . ARG A 1 303 ? -46.812 -14.527 67.703 1.00 87.56 303 ARG A C 1
ATOM 2408 O O . ARG A 1 303 ? -46.336 -14.496 66.575 1.00 87.56 303 ARG A O 1
ATOM 2415 N N . GLY A 1 304 ? -46.588 -13.573 68.613 1.00 84.69 304 GLY A N 1
ATOM 2416 C CA . GLY A 1 304 ? -45.702 -12.426 68.389 1.00 84.69 304 GLY A CA 1
ATOM 2417 C C . GLY A 1 304 ? -44.247 -12.837 68.158 1.00 84.69 304 GLY A C 1
ATOM 2418 O O . GLY A 1 304 ? -43.627 -12.358 67.213 1.00 84.69 304 GLY A O 1
ATOM 2419 N N . ARG A 1 305 ? -43.731 -13.790 68.945 1.00 87.19 305 ARG A N 1
ATOM 2420 C CA . ARG A 1 305 ? -42.372 -14.324 68.775 1.00 87.19 305 ARG A CA 1
ATOM 2421 C C . ARG A 1 305 ? -42.222 -15.125 67.481 1.00 87.19 305 ARG A C 1
ATOM 2423 O O . ARG A 1 305 ? -41.226 -14.958 66.789 1.00 87.19 305 ARG A O 1
ATOM 2430 N N . ILE A 1 306 ? -43.228 -15.927 67.118 1.00 87.75 306 ILE A N 1
ATOM 2431 C CA . ILE A 1 306 ? -43.235 -16.696 65.858 1.00 87.75 306 ILE A CA 1
ATOM 2432 C C . ILE A 1 306 ? -43.148 -15.755 64.644 1.00 87.75 306 ILE A C 1
ATOM 2434 O O . ILE A 1 306 ? -42.305 -15.955 63.775 1.00 87.75 306 ILE A O 1
ATOM 2438 N N . LEU A 1 307 ? -43.957 -14.689 64.613 1.00 88.88 307 LEU A N 1
ATOM 2439 C CA . LEU A 1 307 ? -43.934 -13.698 63.527 1.00 88.88 307 LEU A CA 1
ATOM 2440 C C . LEU A 1 307 ? -42.611 -12.917 63.465 1.00 88.88 307 LEU A C 1
ATOM 2442 O O . LEU A 1 307 ? -42.137 -12.583 62.381 1.00 88.88 307 LEU A O 1
ATOM 2446 N N . ALA A 1 308 ? -42.006 -12.628 64.617 1.00 88.69 308 ALA A N 1
ATOM 2447 C CA . ALA A 1 308 ? -40.712 -11.957 64.695 1.00 88.69 308 ALA A CA 1
ATOM 2448 C C . ALA A 1 308 ? -39.568 -12.842 64.160 1.00 88.69 308 ALA A C 1
ATOM 2450 O O . ALA A 1 308 ? -38.690 -12.347 63.454 1.00 88.69 308 ALA A O 1
ATOM 2451 N N . LEU A 1 309 ? -39.624 -14.152 64.429 1.00 87.38 309 LEU A N 1
ATOM 2452 C CA . LEU A 1 309 ? -38.692 -15.149 63.898 1.00 87.38 309 LEU A CA 1
ATOM 2453 C C . LEU A 1 309 ? -38.852 -15.321 62.376 1.00 87.38 309 LEU A C 1
ATOM 2455 O O . LEU A 1 309 ? -37.865 -15.386 61.647 1.00 87.38 309 LEU A O 1
ATOM 2459 N N . GLU A 1 310 ? -40.091 -15.359 61.873 1.00 88.06 310 GLU A N 1
ATOM 2460 C CA . GLU A 1 310 ? -40.369 -15.371 60.429 1.00 88.06 310 GLU A CA 1
ATOM 2461 C C . GLU A 1 310 ? -39.833 -14.109 59.735 1.00 88.06 310 GLU A C 1
ATOM 2463 O O . GLU A 1 310 ? -39.245 -14.208 58.657 1.00 88.06 310 GLU A O 1
ATOM 2468 N N . LEU A 1 311 ? -39.971 -12.936 60.365 1.00 87.19 311 LEU A N 1
ATOM 2469 C CA . LEU A 1 311 ? -39.420 -11.678 59.859 1.00 87.19 311 LEU A CA 1
ATOM 2470 C C . LEU A 1 311 ? -37.884 -11.686 59.841 1.00 87.19 311 LEU A C 1
ATOM 2472 O O . LEU A 1 311 ? -37.299 -11.271 58.842 1.00 87.19 311 LEU A O 1
ATOM 2476 N N . GLU A 1 312 ? -37.222 -12.165 60.902 1.00 88.00 312 GLU A N 1
ATOM 2477 C CA . GLU A 1 312 ? -35.757 -12.299 60.919 1.00 88.00 312 GLU A CA 1
ATOM 2478 C C . GLU A 1 312 ? -35.285 -13.230 59.795 1.00 88.00 312 GLU A C 1
ATOM 2480 O O . GLU A 1 312 ? -34.389 -12.867 59.033 1.00 88.00 312 GLU A O 1
ATOM 2485 N N . ASN A 1 313 ? -35.930 -14.390 59.635 1.00 85.75 313 ASN A N 1
ATOM 2486 C CA . ASN A 1 313 ? -35.597 -15.344 58.579 1.00 85.75 313 ASN A CA 1
ATOM 2487 C C . ASN A 1 313 ? -35.798 -14.751 57.178 1.00 85.75 313 ASN A C 1
ATOM 2489 O O . ASN A 1 313 ? -34.948 -14.952 56.309 1.00 85.75 313 ASN A O 1
ATOM 2493 N N . ALA A 1 314 ? -36.882 -14.004 56.951 1.00 83.75 314 ALA A N 1
ATOM 2494 C CA . ALA A 1 314 ? -37.138 -13.336 55.676 1.00 83.75 314 ALA A CA 1
ATOM 2495 C C . ALA A 1 314 ? -36.089 -12.253 55.372 1.00 83.75 314 ALA A C 1
ATOM 2497 O O . ALA A 1 314 ? -35.616 -12.152 54.242 1.00 83.75 314 ALA A O 1
ATOM 2498 N N . LEU A 1 315 ? -35.686 -11.477 56.383 1.00 83.31 315 LEU A N 1
ATOM 2499 C CA . LEU A 1 315 ? -34.650 -10.452 56.250 1.00 83.31 315 LEU A CA 1
ATOM 2500 C C . LEU A 1 315 ? -33.253 -11.054 56.068 1.00 83.31 315 LEU A C 1
ATOM 2502 O O . LEU A 1 315 ? -32.437 -10.463 55.375 1.00 83.31 315 LEU A O 1
ATOM 2506 N N . ALA A 1 316 ? -32.957 -12.218 56.647 1.00 80.06 316 ALA A N 1
ATOM 2507 C CA . ALA A 1 316 ? -31.656 -12.876 56.512 1.00 80.06 316 ALA A CA 1
ATOM 2508 C C . ALA A 1 316 ? -31.412 -13.488 55.116 1.00 80.06 316 ALA A C 1
ATOM 2510 O O . ALA A 1 316 ? -30.265 -13.747 54.764 1.00 80.06 316 ALA A O 1
ATOM 2511 N N . HIS A 1 317 ? -32.465 -13.704 54.317 1.00 72.56 317 HIS A N 1
ATOM 2512 C CA . HIS A 1 317 ? -32.371 -14.301 52.977 1.00 72.56 317 HIS A CA 1
ATOM 2513 C C . HIS A 1 317 ? -32.077 -13.304 51.844 1.00 72.56 317 HIS A C 1
ATOM 2515 O O . HIS A 1 317 ? -31.871 -13.734 50.709 1.00 72.56 317 HIS A O 1
ATOM 2521 N N . ALA A 1 318 ? -32.073 -11.992 52.096 1.00 68.44 318 ALA A N 1
ATOM 2522 C CA . ALA A 1 318 ? -31.734 -11.019 51.060 1.00 68.44 318 ALA A CA 1
ATOM 2523 C C . ALA A 1 318 ? -30.209 -10.987 50.841 1.00 68.44 318 ALA A C 1
ATOM 2525 O O . ALA A 1 318 ? -29.479 -10.395 51.636 1.00 68.44 318 ALA A O 1
ATOM 2526 N N . ASP A 1 319 ? -29.731 -11.645 49.777 1.00 66.69 319 ASP A N 1
ATOM 2527 C CA . ASP A 1 319 ? -28.316 -11.650 49.384 1.00 66.69 319 ASP A CA 1
ATOM 2528 C C . ASP A 1 319 ? -27.956 -10.378 48.598 1.00 66.69 319 ASP A C 1
ATOM 2530 O O . ASP A 1 319 ? -28.093 -10.290 47.376 1.00 66.69 319 ASP A O 1
ATOM 2534 N N . LEU A 1 320 ? -27.497 -9.361 49.325 1.00 73.94 320 LEU A N 1
ATOM 2535 C CA . LEU A 1 320 ? -26.969 -8.123 48.748 1.00 73.94 320 LEU A CA 1
ATOM 2536 C C . LEU A 1 320 ? -25.511 -8.254 48.280 1.00 73.94 320 LEU A C 1
ATOM 2538 O O . LEU A 1 320 ? -25.020 -7.398 47.540 1.00 73.94 320 LEU A O 1
ATOM 2542 N N . THR A 1 321 ? -24.819 -9.329 48.669 1.00 73.44 321 THR A N 1
ATOM 2543 C CA . THR A 1 321 ? -23.397 -9.536 48.362 1.00 73.44 321 THR A CA 1
ATOM 2544 C C . THR A 1 321 ? -23.211 -9.898 46.892 1.00 73.44 321 THR A C 1
ATOM 2546 O O . THR A 1 321 ? -22.308 -9.380 46.232 1.00 73.44 321 THR A O 1
ATOM 2549 N N . GLU A 1 322 ? -24.098 -10.732 46.345 1.00 71.81 322 GLU A N 1
ATOM 2550 C CA . GLU A 1 322 ? -24.109 -11.078 44.919 1.00 71.81 322 GLU A CA 1
ATOM 2551 C C . GLU A 1 322 ? -24.375 -9.842 44.035 1.00 71.81 322 GLU A C 1
ATOM 2553 O O . GLU A 1 322 ? -23.682 -9.609 43.038 1.00 71.81 322 GLU A O 1
ATOM 2558 N N . LEU A 1 323 ? -25.311 -8.982 44.450 1.00 72.38 323 LEU A N 1
ATOM 2559 C CA . LEU A 1 323 ? -25.642 -7.718 43.781 1.00 72.38 323 LEU A CA 1
ATOM 2560 C C . LEU A 1 323 ? -24.455 -6.740 43.765 1.00 72.38 323 LEU A C 1
ATOM 2562 O O . LEU A 1 323 ? -24.119 -6.194 42.709 1.00 72.38 323 LEU A O 1
ATOM 2566 N N . ALA A 1 324 ? -23.772 -6.573 44.901 1.00 73.12 324 ALA A N 1
ATOM 2567 C CA . ALA A 1 324 ? -22.545 -5.782 44.987 1.00 73.12 324 ALA A CA 1
ATOM 2568 C C . ALA A 1 324 ? -21.421 -6.362 44.105 1.00 73.12 324 ALA A C 1
ATOM 2570 O O . ALA A 1 324 ? -20.721 -5.620 43.409 1.00 73.12 324 ALA A O 1
ATOM 2571 N N . GLY A 1 325 ? -21.288 -7.693 44.063 1.00 69.38 325 GLY A N 1
ATOM 2572 C CA . GLY A 1 325 ? -20.338 -8.395 43.197 1.00 69.38 325 GLY A CA 1
ATOM 2573 C C . GLY A 1 325 ? -20.576 -8.131 41.706 1.00 69.38 325 GLY A C 1
ATOM 2574 O O . GLY A 1 325 ? -19.635 -7.817 40.969 1.00 69.38 325 GLY A O 1
ATOM 2575 N N . HIS A 1 326 ? -21.831 -8.176 41.251 1.00 71.94 326 HIS A N 1
ATOM 2576 C CA . HIS A 1 326 ? -22.188 -7.862 39.865 1.00 71.94 326 HIS A CA 1
ATOM 2577 C C . HIS A 1 326 ? -21.900 -6.402 39.491 1.00 71.94 326 HIS A C 1
ATOM 2579 O O . HIS A 1 326 ? -21.375 -6.144 38.403 1.00 71.94 326 HIS A O 1
ATOM 2585 N N . LEU A 1 327 ? -22.171 -5.451 40.390 1.00 72.56 327 LEU A N 1
ATOM 2586 C CA . LEU A 1 327 ? -21.843 -4.035 40.185 1.00 72.56 327 LEU A CA 1
ATOM 2587 C C . LEU A 1 327 ? -20.328 -3.809 40.091 1.00 72.56 327 LEU A C 1
ATOM 2589 O O . LEU A 1 327 ? -19.862 -3.100 39.193 1.00 72.56 327 LEU A O 1
ATOM 2593 N N . GLY A 1 328 ? -19.549 -4.483 40.942 1.00 68.81 328 GLY A N 1
ATOM 2594 C CA . GLY A 1 328 ? -18.089 -4.511 40.848 1.00 68.81 328 GLY A CA 1
ATOM 2595 C C . GLY A 1 328 ? -17.604 -5.002 39.479 1.00 68.81 328 GLY A C 1
ATOM 2596 O O . GLY A 1 328 ? -16.761 -4.355 38.850 1.00 68.81 328 GLY A O 1
ATOM 2597 N N . GLY A 1 329 ? -18.205 -6.078 38.962 1.00 70.31 329 GLY A N 1
ATOM 2598 C CA . GLY A 1 329 ? -17.920 -6.604 37.623 1.00 70.31 329 GLY A CA 1
ATOM 2599 C C . GLY A 1 329 ? -18.236 -5.617 36.489 1.00 70.31 329 GLY A C 1
ATOM 2600 O O . GLY A 1 329 ? -17.449 -5.482 35.548 1.00 70.31 329 GLY A O 1
ATOM 2601 N N . VAL A 1 330 ? -19.342 -4.867 36.581 1.00 73.50 330 VAL A N 1
ATOM 2602 C CA . VAL A 1 330 ? -19.701 -3.814 35.605 1.00 73.50 330 VAL A CA 1
ATOM 2603 C C . VAL A 1 330 ? -18.671 -2.680 35.612 1.00 73.50 330 VAL A C 1
ATOM 2605 O O . VAL A 1 330 ? -18.232 -2.226 34.548 1.00 73.50 330 VAL A O 1
ATOM 2608 N N . LEU A 1 331 ? -18.233 -2.241 36.794 1.00 72.50 331 LEU A N 1
ATOM 2609 C CA . LEU A 1 331 ? -17.216 -1.196 36.936 1.00 72.50 331 LEU A CA 1
ATOM 2610 C C . LEU A 1 331 ? -15.854 -1.643 36.385 1.00 72.50 331 LEU A C 1
ATOM 2612 O O . LEU A 1 331 ? -15.176 -0.874 35.693 1.00 72.50 331 LEU A O 1
ATOM 2616 N N . GLU A 1 332 ? -15.456 -2.891 36.630 1.00 70.00 332 GLU A N 1
ATOM 2617 C CA . GLU A 1 332 ? -14.219 -3.454 36.087 1.00 70.00 332 GLU A CA 1
ATOM 2618 C C . GLU A 1 332 ? -14.274 -3.595 34.557 1.00 70.00 332 GLU A C 1
ATOM 2620 O O . GLU A 1 332 ? -13.343 -3.174 33.855 1.00 70.00 332 GLU A O 1
ATOM 2625 N N . GLY A 1 333 ? -15.395 -4.089 34.021 1.00 68.56 333 GLY A N 1
ATOM 2626 C CA . GLY A 1 333 ? -15.649 -4.162 32.581 1.00 68.56 333 GLY A CA 1
ATOM 2627 C C . GLY A 1 333 ? -15.569 -2.789 31.907 1.00 68.56 333 GLY A C 1
ATOM 2628 O O . GLY A 1 333 ? -14.907 -2.632 30.875 1.00 68.56 333 GLY A O 1
ATOM 2629 N N . THR A 1 334 ? -16.134 -1.767 32.553 1.00 71.00 334 THR A N 1
ATOM 2630 C CA . THR A 1 334 ? -16.082 -0.372 32.097 1.00 71.00 334 THR A CA 1
ATOM 2631 C C . THR A 1 334 ? -14.633 0.130 32.020 1.00 71.00 334 THR A C 1
ATOM 2633 O O . THR A 1 334 ? -14.206 0.674 30.999 1.00 71.00 334 THR A O 1
ATOM 2636 N N . ARG A 1 335 ? -13.815 -0.124 33.054 1.00 71.81 335 ARG A N 1
ATOM 2637 C CA . ARG A 1 335 ? -12.381 0.237 33.068 1.00 71.81 335 ARG A CA 1
ATOM 2638 C C . ARG A 1 335 ? -11.584 -0.492 31.982 1.00 71.81 335 ARG A C 1
ATOM 2640 O O . ARG A 1 335 ? -10.684 0.100 31.377 1.00 71.81 335 ARG A O 1
ATOM 2647 N N . ARG A 1 336 ? -11.886 -1.769 31.716 1.00 69.31 336 ARG A N 1
ATOM 2648 C CA . ARG A 1 336 ? -11.257 -2.541 30.629 1.00 69.31 336 ARG A CA 1
ATOM 2649 C C . ARG A 1 336 ? -11.590 -1.946 29.260 1.00 69.31 336 ARG A C 1
ATOM 2651 O O . ARG A 1 336 ? -10.677 -1.730 28.464 1.00 69.31 336 ARG A O 1
ATOM 2658 N N . MET A 1 337 ? -12.852 -1.606 29.007 1.00 69.44 337 MET A N 1
ATOM 2659 C CA . MET A 1 337 ? -13.270 -0.969 27.752 1.00 69.44 337 MET A CA 1
ATOM 2660 C C . MET A 1 337 ? -12.602 0.395 27.528 1.00 69.44 337 MET A C 1
ATOM 2662 O O . MET A 1 337 ? -12.147 0.667 26.416 1.00 69.44 337 MET A O 1
ATOM 2666 N N . THR A 1 338 ? -12.444 1.221 28.569 1.00 72.38 338 THR A N 1
ATOM 2667 C CA . THR A 1 338 ? -11.705 2.496 28.472 1.00 72.38 338 THR A CA 1
ATOM 2668 C C . THR A 1 338 ? -10.260 2.285 28.007 1.00 72.38 338 THR A C 1
ATOM 2670 O O . THR A 1 338 ? -9.749 3.040 27.176 1.00 72.38 338 THR A O 1
ATOM 2673 N N . ARG A 1 339 ? -9.583 1.235 28.497 1.00 72.56 339 ARG A N 1
ATOM 2674 C CA . ARG A 1 339 ? -8.223 0.886 28.047 1.00 72.56 339 ARG A CA 1
ATOM 2675 C C . ARG A 1 339 ? -8.197 0.497 26.567 1.00 72.56 339 ARG A C 1
ATOM 2677 O O . ARG A 1 339 ? -7.370 1.026 25.831 1.00 72.56 339 ARG A O 1
ATOM 2684 N N . ILE A 1 340 ? -9.137 -0.338 26.122 1.00 67.75 340 ILE A N 1
ATOM 2685 C CA . ILE A 1 340 ? -9.273 -0.760 24.715 1.00 67.75 340 ILE A CA 1
ATOM 2686 C C . ILE A 1 340 ? -9.476 0.450 23.790 1.00 67.75 340 ILE A C 1
ATOM 2688 O O . ILE A 1 340 ? -8.822 0.554 22.752 1.00 67.75 340 ILE A O 1
ATOM 2692 N N . ILE A 1 341 ? -10.327 1.404 24.180 1.00 67.19 341 ILE A N 1
ATOM 2693 C CA . ILE A 1 341 ? -10.561 2.650 23.433 1.00 67.19 341 ILE A CA 1
ATOM 2694 C C . ILE A 1 341 ? -9.274 3.479 23.301 1.00 67.19 341 ILE A C 1
ATOM 2696 O O . ILE A 1 341 ? -8.961 3.997 22.225 1.00 67.19 341 ILE A O 1
ATOM 2700 N N . ASN A 1 342 ? -8.498 3.593 24.378 1.00 67.88 342 ASN A N 1
ATOM 2701 C CA . ASN A 1 342 ? -7.226 4.313 24.348 1.00 67.88 342 ASN A CA 1
ATOM 2702 C C . ASN A 1 342 ? -6.188 3.610 23.457 1.00 67.88 342 ASN A C 1
ATOM 2704 O O . ASN A 1 342 ? -5.466 4.276 22.711 1.00 67.88 342 ASN A O 1
ATOM 2708 N N . SER A 1 343 ? -6.145 2.277 23.463 1.00 67.19 343 SER A N 1
ATOM 2709 C CA . SER A 1 343 ? -5.306 1.491 22.550 1.00 67.19 343 SER A CA 1
ATOM 2710 C C . SER A 1 343 ? -5.731 1.625 21.087 1.00 67.19 343 SER A C 1
ATOM 2712 O O . SER A 1 343 ? -4.878 1.692 20.198 1.00 67.19 343 SER A O 1
ATOM 2714 N N . LEU A 1 344 ? -7.036 1.733 20.816 1.00 66.50 344 LEU A N 1
ATOM 2715 C CA . LEU A 1 344 ? -7.574 1.996 19.479 1.00 66.50 344 LEU A CA 1
ATOM 2716 C C . LEU A 1 344 ? -7.089 3.355 18.947 1.00 66.50 344 LEU A C 1
ATOM 2718 O O . LEU A 1 344 ? -6.618 3.427 17.815 1.00 66.50 344 LEU A O 1
ATOM 2722 N N . LYS A 1 345 ? -7.102 4.408 19.780 1.00 65.06 345 LYS A N 1
ATOM 2723 C CA . LYS A 1 345 ? -6.534 5.725 19.429 1.00 65.06 345 LYS A CA 1
ATOM 2724 C C . LYS A 1 345 ? -5.039 5.650 19.111 1.00 65.06 345 LYS A C 1
ATOM 2726 O O . LYS A 1 345 ? -4.612 6.188 18.097 1.00 65.06 345 LYS A O 1
ATOM 2731 N N . LYS A 1 346 ? -4.244 4.940 19.922 1.00 66.56 346 LYS A N 1
ATOM 2732 C CA . LYS A 1 346 ? -2.803 4.730 19.653 1.00 66.56 346 LYS A CA 1
ATOM 2733 C C . LYS A 1 346 ? -2.557 3.943 18.357 1.00 66.56 346 LYS A C 1
ATOM 2735 O O . LYS A 1 346 ? -1.583 4.189 17.645 1.00 66.56 346 LYS A O 1
ATOM 2740 N N . SER A 1 347 ? -3.448 3.007 18.028 1.00 60.81 347 SER A N 1
ATOM 2741 C CA . SER A 1 347 ? -3.349 2.164 16.829 1.00 60.81 347 SER A CA 1
ATOM 2742 C C . SER A 1 347 ? -3.553 2.932 15.521 1.00 60.81 347 SER A C 1
ATOM 2744 O O . SER A 1 347 ? -3.175 2.438 14.463 1.00 60.81 347 SER A O 1
ATOM 2746 N N . VAL A 1 348 ? -4.091 4.150 15.571 1.00 58.97 348 VAL A N 1
ATOM 2747 C CA . VAL A 1 348 ? -4.167 5.050 14.413 1.00 58.97 348 VAL A CA 1
ATOM 2748 C C . VAL A 1 348 ? -2.769 5.450 13.927 1.00 58.97 348 VAL A C 1
ATOM 2750 O O . VAL A 1 348 ? -2.495 5.437 12.727 1.00 58.97 348 VAL A O 1
ATOM 2753 N N . GLU A 1 349 ? -1.862 5.758 14.857 1.00 54.56 349 GLU A N 1
ATOM 2754 C CA . GLU A 1 349 ? -0.496 6.188 14.543 1.00 54.56 349 GLU A CA 1
ATOM 2755 C C . GLU A 1 349 ? 0.409 5.000 14.180 1.00 54.56 349 GLU A C 1
ATOM 2757 O O . GLU A 1 349 ? 1.288 5.108 13.318 1.00 54.56 349 GLU A O 1
ATOM 2762 N N . ARG A 1 350 ? 0.191 3.845 14.827 1.00 56.19 350 ARG A N 1
ATOM 2763 C CA . ARG A 1 350 ? 0.924 2.588 14.597 1.00 56.19 350 ARG A CA 1
ATOM 2764 C C . ARG A 1 350 ? -0.010 1.372 14.705 1.00 56.19 350 ARG A C 1
ATOM 2766 O O . ARG A 1 350 ? -0.079 0.758 15.771 1.00 56.19 350 ARG A O 1
ATOM 2773 N N . PRO A 1 351 ? -0.695 0.977 13.619 1.00 56.56 351 PRO A N 1
ATOM 2774 C CA . PRO A 1 351 ? -1.661 -0.117 13.664 1.00 56.56 351 PRO A CA 1
ATOM 2775 C C . PRO A 1 351 ? -0.966 -1.456 13.913 1.00 56.56 351 PRO A C 1
ATOM 2777 O O . PRO A 1 351 ? -0.194 -1.939 13.082 1.00 56.56 351 PRO A O 1
ATOM 2780 N N . ARG A 1 352 ? -1.239 -2.079 15.060 1.00 53.50 352 ARG A N 1
ATOM 2781 C CA . ARG A 1 352 ? -0.757 -3.424 15.395 1.00 53.50 352 ARG A CA 1
ATOM 2782 C C . ARG A 1 352 ? -1.850 -4.429 15.065 1.00 53.50 352 ARG A C 1
ATOM 2784 O O . ARG A 1 352 ? -2.961 -4.303 15.560 1.00 53.50 352 ARG A O 1
ATOM 2791 N N . LEU A 1 353 ? -1.533 -5.406 14.221 1.00 51.31 353 LEU A N 1
ATOM 2792 C CA . LEU A 1 353 ? -2.462 -6.457 13.810 1.00 51.31 353 LEU A CA 1
ATOM 2793 C C . LEU A 1 353 ? -2.100 -7.778 14.500 1.00 51.31 353 LEU A C 1
ATOM 2795 O O . LEU A 1 353 ? -0.923 -8.160 14.550 1.00 51.31 353 LEU A O 1
ATOM 2799 N N . MET A 1 354 ? -3.116 -8.449 15.030 1.00 51.62 354 MET A N 1
ATOM 2800 C CA . MET A 1 354 ? -3.075 -9.803 15.566 1.00 51.62 354 MET A CA 1
ATOM 2801 C C . MET A 1 354 ? -3.727 -10.748 14.554 1.00 51.62 354 MET A C 1
ATOM 2803 O O . MET A 1 354 ? -4.801 -10.452 14.033 1.00 51.62 354 MET A O 1
ATOM 2807 N N . HIS A 1 355 ? -3.089 -11.893 14.302 1.00 48.75 355 HIS A N 1
ATOM 2808 C CA . HIS A 1 355 ? -3.716 -12.967 13.540 1.00 48.75 355 HIS A CA 1
ATOM 2809 C C . HIS A 1 355 ? -4.815 -13.597 14.389 1.00 48.75 355 HIS A C 1
ATOM 2811 O O . HIS A 1 355 ? -4.538 -14.185 15.435 1.00 48.75 355 HIS A O 1
ATOM 2817 N N . TYR A 1 356 ? -6.059 -13.456 13.943 1.00 46.19 356 TYR A N 1
ATOM 2818 C CA . TYR A 1 356 ? -7.187 -14.149 14.539 1.00 46.19 356 TYR A CA 1
ATOM 2819 C C . TYR A 1 356 ? -7.311 -15.544 13.918 1.00 46.19 356 TYR A C 1
ATOM 2821 O O . TYR A 1 356 ? -7.093 -15.710 12.717 1.00 46.19 356 TYR A O 1
ATOM 2829 N N . ALA A 1 357 ? -7.690 -16.544 14.717 1.00 40.50 357 ALA A N 1
ATOM 2830 C CA . ALA A 1 357 ? -7.717 -17.958 14.319 1.00 40.50 357 ALA A CA 1
ATOM 2831 C C . ALA A 1 357 ? -8.596 -18.268 13.082 1.00 40.50 357 ALA A C 1
ATOM 2833 O O . ALA A 1 357 ? -8.462 -19.331 12.487 1.00 40.50 357 ALA A O 1
ATOM 2834 N N . LEU A 1 358 ? -9.454 -17.331 12.660 1.00 44.22 358 LEU A N 1
ATOM 2835 C CA . LEU A 1 358 ? -10.306 -17.420 11.466 1.00 44.22 358 LEU A CA 1
ATOM 2836 C C . LEU A 1 358 ? -9.689 -16.788 10.199 1.00 44.22 358 LEU A C 1
ATOM 2838 O O . LEU A 1 358 ? -10.401 -16.528 9.235 1.00 44.22 358 LEU A O 1
ATOM 2842 N N . GLY A 1 359 ? -8.381 -16.512 10.181 1.00 40.72 359 GLY A N 1
ATOM 2843 C CA . GLY A 1 359 ? -7.671 -16.048 8.978 1.00 40.72 359 GLY A CA 1
ATOM 2844 C C . GLY A 1 359 ? -7.827 -14.557 8.657 1.00 40.72 359 GLY A C 1
ATOM 2845 O O . GLY A 1 359 ? -7.391 -14.109 7.597 1.00 40.72 359 GLY A O 1
ATOM 2846 N N . HIS A 1 360 ? -8.411 -13.773 9.568 1.00 36.84 360 HIS A N 1
ATOM 2847 C CA . HIS A 1 360 ? -8.499 -12.318 9.458 1.00 36.84 360 HIS A CA 1
ATOM 2848 C C . HIS A 1 360 ? -7.533 -11.630 10.429 1.00 36.84 360 HIS A C 1
ATOM 2850 O O . HIS A 1 360 ? -7.435 -11.994 11.602 1.00 36.84 360 HIS A O 1
ATOM 2856 N N . ASP A 1 361 ? -6.840 -10.603 9.939 1.00 50.28 361 ASP A N 1
ATOM 2857 C CA . ASP A 1 361 ? -6.046 -9.701 10.769 1.00 50.28 361 ASP A CA 1
ATOM 2858 C C . ASP A 1 361 ? -6.967 -8.732 11.515 1.00 50.28 361 ASP A C 1
ATOM 2860 O O . ASP A 1 361 ? -7.667 -7.933 10.890 1.00 50.28 361 ASP A O 1
ATOM 2864 N N . VAL A 1 362 ? -6.947 -8.775 12.848 1.00 53.03 362 VAL A N 1
ATOM 2865 C CA . VAL A 1 362 ? -7.695 -7.844 13.708 1.00 53.03 362 VAL A CA 1
ATOM 2866 C C . VAL A 1 362 ? -6.748 -6.868 14.394 1.00 53.03 362 VAL A C 1
ATOM 2868 O O . VAL A 1 362 ? -5.587 -7.187 14.651 1.00 53.03 362 VAL A O 1
ATOM 2871 N N . LEU A 1 363 ? -7.221 -5.658 14.698 1.00 51.66 363 LEU A N 1
ATOM 2872 C CA . LEU A 1 363 ? -6.433 -4.704 15.479 1.00 51.66 363 LEU A CA 1
ATOM 2873 C C . LEU A 1 363 ? -6.192 -5.264 16.883 1.00 51.66 363 LEU A C 1
ATOM 2875 O O . LEU A 1 363 ? -7.120 -5.684 17.570 1.00 51.66 363 LEU A O 1
ATOM 2879 N N . ARG A 1 364 ? -4.932 -5.259 17.309 1.00 56.78 364 ARG A N 1
ATOM 2880 C CA . ARG A 1 364 ? -4.528 -5.646 18.655 1.00 56.78 364 ARG A CA 1
ATOM 2881 C C . ARG A 1 364 ? -4.760 -4.462 19.589 1.00 56.78 364 ARG A C 1
ATOM 2883 O O . ARG A 1 364 ? -4.032 -3.475 19.514 1.00 56.78 364 ARG A O 1
ATOM 2890 N N . LEU A 1 365 ? -5.785 -4.562 20.432 1.00 59.09 365 LEU A N 1
ATOM 2891 C CA . LEU A 1 365 ? -6.236 -3.469 21.304 1.00 59.09 365 LEU A CA 1
ATOM 2892 C C . LEU A 1 365 ? -5.894 -3.671 22.785 1.00 59.09 365 LEU A C 1
ATOM 2894 O O . LEU A 1 365 ? -6.077 -2.755 23.583 1.00 59.09 365 LEU A O 1
ATOM 2898 N N . GLU A 1 366 ? -5.384 -4.841 23.158 1.00 56.88 366 GLU A N 1
ATOM 2899 C CA . GLU A 1 366 ? -4.924 -5.117 24.518 1.00 56.88 366 GLU A CA 1
ATOM 2900 C C . GLU A 1 366 ? -3.401 -4.950 24.597 1.00 56.88 366 GLU A C 1
ATOM 2902 O O . GLU A 1 366 ? -2.660 -5.470 23.754 1.00 56.88 366 GLU A O 1
ATOM 2907 N N . ASP A 1 367 ? -2.949 -4.173 25.584 1.00 56.03 367 ASP A N 1
ATOM 2908 C CA . ASP A 1 367 ? -1.543 -4.104 25.973 1.00 56.03 367 ASP A CA 1
ATOM 2909 C C . ASP A 1 367 ? -1.257 -5.350 26.825 1.00 56.03 367 ASP A C 1
ATOM 2911 O O . ASP A 1 367 ? -1.787 -5.471 27.931 1.00 56.03 367 ASP A O 1
ATOM 2915 N N . ASP A 1 368 ? -0.447 -6.283 26.315 1.00 49.50 368 ASP A N 1
ATOM 2916 C CA . ASP A 1 368 ? 0.129 -7.349 27.138 1.00 49.50 368 ASP A CA 1
ATOM 2917 C C . ASP A 1 368 ? 1.051 -6.676 28.164 1.00 49.50 368 ASP A C 1
ATOM 2919 O O . ASP A 1 368 ? 2.214 -6.380 27.879 1.00 49.50 368 ASP A O 1
ATOM 2923 N N . LEU A 1 369 ? 0.537 -6.393 29.357 1.00 41.72 369 LEU A N 1
ATOM 2924 C CA . LEU A 1 369 ? 1.413 -6.337 30.518 1.00 41.72 369 LEU A CA 1
ATOM 2925 C C . LEU A 1 369 ? 1.917 -7.767 30.753 1.00 41.72 369 LEU A C 1
ATOM 2927 O O . LEU A 1 369 ? 1.118 -8.704 30.626 1.00 41.72 369 LEU A O 1
ATOM 2931 N N . PRO A 1 370 ? 3.207 -7.967 31.076 1.00 40.16 370 PRO A N 1
ATOM 2932 C CA . PRO A 1 370 ? 3.647 -9.264 31.556 1.00 40.16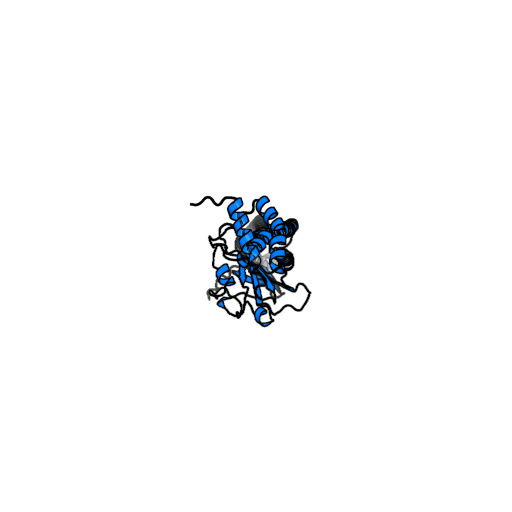 370 PRO A CA 1
ATOM 2933 C C . PRO A 1 370 ? 2.759 -9.612 32.751 1.00 40.16 370 PRO A C 1
ATOM 2935 O O . PRO A 1 370 ? 2.571 -8.778 33.638 1.00 40.16 370 PRO A O 1
ATOM 2938 N N . ARG A 1 371 ? 2.186 -10.817 32.765 1.00 35.28 371 ARG A N 1
ATOM 2939 C CA . ARG A 1 371 ? 1.793 -11.412 34.039 1.00 35.28 371 ARG A CA 1
ATOM 2940 C C . ARG A 1 371 ? 3.086 -11.498 34.845 1.00 35.28 371 ARG A C 1
ATOM 2942 O O . ARG A 1 371 ? 3.984 -12.241 34.462 1.00 35.28 371 ARG A O 1
ATOM 2949 N N . GLU A 1 372 ? 3.226 -10.632 35.841 1.00 33.78 372 GLU A N 1
ATOM 2950 C CA . GLU A 1 372 ? 4.151 -10.890 36.935 1.00 33.78 372 GLU A CA 1
ATOM 2951 C C . GLU A 1 372 ? 3.611 -12.143 37.629 1.00 33.78 372 GLU A C 1
ATOM 2953 O O . GLU A 1 372 ? 2.500 -12.118 38.164 1.00 33.78 372 GLU A O 1
ATOM 2958 N N . ASP A 1 373 ? 4.347 -13.243 37.475 1.00 36.59 373 ASP A N 1
ATOM 2959 C CA . ASP A 1 373 ? 4.232 -14.427 38.327 1.00 36.59 373 ASP A CA 1
ATOM 2960 C C . ASP A 1 373 ? 4.934 -14.164 39.666 1.00 36.59 373 ASP A C 1
ATOM 2962 O O . ASP A 1 373 ? 6.031 -13.547 39.645 1.00 36.59 373 ASP A O 1
#

Foldseek 3Di:
DDDCDPVNVVVVLVVQLVPDDPVLNVLLVVLVVLLVVLVVVPDDDPDDPDDDDHSVSSNVVSVLSSCVVVLVVLLVVLLVQLVVLLVDQDALLVNQVSLLLSVCVSLVFFKKWKWFQDLVRWTATSDIAGPVRDDDDDADRTDDLVLCLAQVSVLQVDQPRFKDKLLAQPDRSSHHPDPRHCVVVVQWGIKMKGFADDPDSDGTGMIMITIHSDRNSRVSHDPVSSNSSSDSSNCSSVVNVVVVLVVLLVVLVVCLVVLLVVLVVLLVVLVVLLVVLVVVVVVLVVQLVVLVVQLVVDDPPDPSNVVSVVSNVVSVPDPSVVVNVVSVVSNVVSVVSNQLSVQSNVCSVRFDWDQDPVRDTDTDRDDPDDPPD

Radius of gyration: 38.07 Å; chains: 1; bounding box: 85×49×123 Å

Secondary structure (DSSP, 8-state):
-----HHHHHHHHHHHHHTS-HHHHHHHHHHHHHHHHHHHTT------S----SHHHHHHHHHHHHHHHHHHHHHHHHHHHHHHHHTS---HHHHHHHHHHHHHHHTT-SEEEEEEE-TTS-EEEEEEEETT-PPPPPPPSS--TT-TTSHHHHHHHSSS--EEEES--SSTTTT-SSGGGGGGGGT--EEEEEEEE-SSSPPEEEEEEEEESSTTTTTTS-HHHHHHHHHHHHHHHHHHHHHHHHHHHHHHHHHHHHHHHHHHHHHHHHHHHHHHHHHHHHHHHHHHHHHHHHHHHS-TT-HHHHHHHHHHHHHHT--HHHHHHHHHHHHHHHHHHHHHHHHHHHHHHS--EEE-TTS-EEE--S-------

pLDDT: mean 77.89, std 13.49, range [33.78, 97.44]

Sequence (373 aa):
MAQHTKEYIREEIIRLLKYAPPEMRVAVLALLPATKRTLNQGYRPTMRGVPLRSWRCLLHLLSSVASMQSDTEMLLRVSSDLLAIADRMAPPGEVLRQSAEILVHAMHAELYVCRLRNSRGEWVARSANHVSGKSIPIVAPMLEESLREHPVMNAILQRHTRYVVSNNLQALERGGDSFDCVIYKEGYRSRLAFVLRERNDKPPFGLVMLYTTREYGFETFDERFLGKCARLVSLTVGRRIAVARDTLEKAAGAMAHYGNNALNIMRNQAEYCGELVEDIDANQARALRLARELMAEFPEDTRGRILALELENALAHADLTELAGHLGGVLEGTRRMTRIINSLKKSVERPRLMHYALGHDVLRLEDDLPRED